Protein AF-A0A2D3W833-F1 (afdb_monomer)

Solvent-accessible surface area (backbone atoms only — not comparable to full-atom values): 10331 Å² total; per-residue (Å²): 135,88,52,70,69,60,51,52,54,51,50,50,56,58,28,48,51,38,40,52,50,18,51,51,25,44,50,53,26,51,38,37,75,73,70,52,72,66,101,41,85,48,64,26,55,68,25,21,42,53,36,14,52,44,25,59,68,60,24,27,62,49,51,54,57,66,45,46,65,58,54,53,39,46,73,72,73,39,71,33,73,72,14,51,56,29,39,51,50,18,51,51,38,46,52,50,37,53,52,52,40,43,51,35,19,34,72,65,41,68,64,88,34,90,92,57,30,40,54,74,72,52,52,54,44,48,52,54,19,48,51,29,42,53,53,13,50,52,42,39,57,67,50,44,93,68,78,54,67,69,60,54,54,50,51,51,49,63,64,45,44,61,58,51,47,55,49,37,56,31,75,90,80,12,55,53,68,76,34,84,77,32,59,77,64,32,66,70,72,69,63,71,133

Mean predicted aligned error: 7.9 Å

Secondary structure (DSSP, 8-state):
---HHHHHHHHHHHHHHHHHHHHHHHHHHHHHHTT---S-STT-HHHHHHHHHHHHHHSHHHHHHHHHHHHHHHHTT---HHHHHHHHHHHHHHHHHHHHHHHHHHTT---S-TTS-S-TTHHHHHHHHHHHHHHHHHHHHTT-SS--HHHHHHHHHHHHHHHHHHHHT-TTT-GGGTGGGSTTTTTTT----

Sequence (193 aa):
MEKFSSFIQKAFAIGALFLVLGLAFGFEYSLNLLGYFLPSSTLSAVNARSVHVSLMLYGFVPLMLSFLPFVLMEKENVHSEKGLEKLKIYFTLWCIFLVFMTISLLLGVHRGLVFYDFAYELNFILAFSGVFYILALYDYIKAYKVIPLWIKVSLYLVIASPIALLVLMNPVIGQVEKTIQGPHGDNTLGMSF

pLDDT: mean 84.92, std 17.5, range [28.73, 98.25]

Structure (mmCIF, N/CA/C/O backbone):
data_AF-A0A2D3W833-F1
#
_entry.id   AF-A0A2D3W833-F1
#
loop_
_atom_site.group_PDB
_atom_site.id
_atom_site.type_symbol
_atom_site.label_atom_id
_atom_site.label_alt_id
_atom_site.label_comp_id
_atom_site.label_asym_id
_atom_site.label_entity_id
_atom_site.label_seq_id
_atom_site.pdbx_PDB_ins_code
_atom_site.Cartn_x
_atom_site.Cartn_y
_atom_site.Cartn_z
_atom_site.occupancy
_atom_site.B_iso_or_equiv
_atom_site.auth_seq_id
_atom_site.auth_comp_id
_atom_site.auth_asym_id
_atom_site.auth_atom_id
_atom_site.pdbx_PDB_model_num
ATOM 1 N N . MET A 1 1 ? 2.492 -9.413 24.525 1.00 51.97 1 MET A N 1
ATOM 2 C CA . MET A 1 1 ? 1.824 -8.675 23.433 1.00 51.97 1 MET A CA 1
ATOM 3 C C . MET A 1 1 ? 2.668 -7.486 23.013 1.00 51.97 1 MET A C 1
ATOM 5 O O . MET A 1 1 ? 3.178 -6.778 23.871 1.00 51.97 1 MET A O 1
ATOM 9 N N . GLU A 1 2 ? 2.850 -7.284 21.712 1.00 66.62 2 GLU A N 1
ATOM 10 C CA . GLU A 1 2 ? 3.555 -6.113 21.177 1.00 66.62 2 GLU A CA 1
ATOM 11 C C . GLU A 1 2 ? 2.640 -4.881 21.204 1.00 66.62 2 GLU A C 1
ATOM 13 O O . GLU A 1 2 ? 1.502 -4.953 20.742 1.00 66.62 2 GLU A O 1
ATOM 18 N N . LYS A 1 3 ? 3.149 -3.759 21.727 1.00 87.62 3 LYS A N 1
ATOM 19 C CA . LYS A 1 3 ? 2.426 -2.481 21.801 1.00 87.62 3 LYS A CA 1
ATOM 20 C C . LYS A 1 3 ? 2.257 -1.858 20.411 1.00 87.62 3 LYS A C 1
ATOM 22 O O . LYS A 1 3 ? 3.161 -1.964 19.581 1.00 87.62 3 LYS A O 1
ATOM 27 N N . PHE A 1 4 ? 1.153 -1.136 20.197 1.00 93.00 4 PHE A N 1
ATOM 28 C CA . PHE A 1 4 ? 0.857 -0.418 18.948 1.00 93.00 4 PHE A CA 1
ATOM 29 C C . PHE A 1 4 ? 2.033 0.449 18.463 1.00 93.00 4 PHE A C 1
ATOM 31 O O . PHE A 1 4 ? 2.414 0.386 17.298 1.00 93.00 4 PHE A O 1
ATOM 38 N N . SER A 1 5 ? 2.682 1.186 19.370 1.00 92.62 5 SER A N 1
ATOM 39 C CA . SER A 1 5 ? 3.833 2.037 19.038 1.00 92.62 5 SER A CA 1
ATOM 40 C C . SER A 1 5 ? 5.015 1.264 18.444 1.00 92.62 5 SER A C 1
ATOM 42 O O . SER A 1 5 ? 5.633 1.729 17.490 1.00 92.62 5 SER A O 1
ATOM 44 N N . SER A 1 6 ? 5.305 0.068 18.963 1.00 94.50 6 SER A N 1
ATOM 45 C CA . SER A 1 6 ? 6.376 -0.786 18.438 1.00 94.50 6 SER A CA 1
ATOM 46 C C . SER A 1 6 ? 6.031 -1.317 17.048 1.00 94.50 6 SER A C 1
ATOM 48 O O . SER A 1 6 ? 6.892 -1.322 16.168 1.00 94.50 6 SER A O 1
ATOM 50 N N . PHE A 1 7 ? 4.765 -1.684 16.825 1.00 96.38 7 PHE A N 1
ATOM 51 C CA . PHE A 1 7 ? 4.284 -2.088 15.506 1.00 96.38 7 PHE A CA 1
ATOM 52 C C . PHE A 1 7 ? 4.433 -0.956 14.479 1.00 96.38 7 PHE A C 1
ATOM 54 O O . PHE A 1 7 ? 5.021 -1.178 13.424 1.00 96.38 7 PHE A O 1
ATOM 61 N N . ILE A 1 8 ? 3.986 0.262 14.801 1.00 96.19 8 ILE A N 1
ATOM 62 C CA . ILE A 1 8 ? 4.100 1.412 13.891 1.00 96.19 8 ILE A CA 1
ATOM 63 C C . ILE A 1 8 ? 5.560 1.750 13.583 1.00 96.19 8 ILE A C 1
ATOM 65 O O . ILE A 1 8 ? 5.889 1.986 12.425 1.00 96.19 8 ILE A O 1
ATOM 69 N N . GLN A 1 9 ? 6.456 1.722 14.575 1.00 95.88 9 GLN A N 1
ATOM 70 C CA . GLN A 1 9 ? 7.886 1.958 14.337 1.00 95.88 9 GLN A CA 1
ATOM 71 C C . GLN A 1 9 ? 8.485 0.941 13.358 1.00 95.88 9 GLN A C 1
ATOM 73 O O . GLN A 1 9 ? 9.209 1.322 12.436 1.00 95.88 9 GLN A O 1
ATOM 78 N N . LYS A 1 10 ? 8.152 -0.345 13.513 1.00 96.12 10 LYS A N 1
ATOM 79 C CA . LYS A 1 10 ? 8.584 -1.393 12.576 1.00 96.12 10 LYS A CA 1
ATOM 80 C C . LYS A 1 10 ? 7.981 -1.197 11.189 1.00 96.12 10 LYS A C 1
ATOM 82 O O . LYS A 1 10 ? 8.702 -1.288 10.199 1.00 96.12 10 LYS A O 1
ATOM 87 N N . ALA A 1 11 ? 6.684 -0.908 11.118 1.00 96.50 11 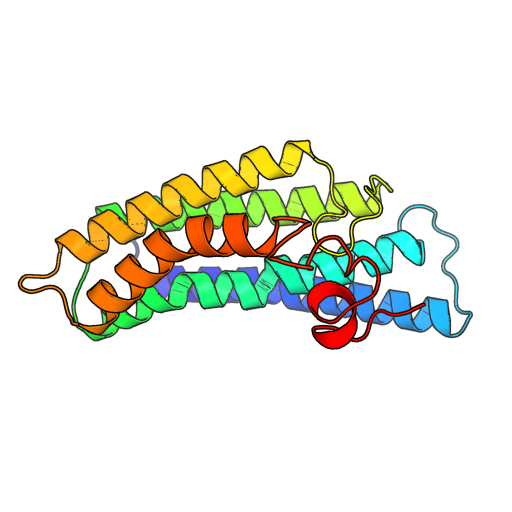ALA A N 1
ATOM 88 C CA . ALA A 1 11 ? 5.987 -0.688 9.858 1.00 96.50 11 ALA A CA 1
ATOM 89 C C . ALA A 1 11 ? 6.556 0.517 9.099 1.00 96.50 11 ALA A C 1
ATOM 91 O O . ALA A 1 11 ? 6.745 0.444 7.887 1.00 96.50 11 ALA A O 1
ATOM 92 N N . PHE A 1 12 ? 6.907 1.587 9.814 1.00 96.56 12 PHE A N 1
ATOM 93 C CA . PHE A 1 12 ? 7.575 2.756 9.253 1.00 96.56 12 PHE A CA 1
ATOM 94 C C . PHE A 1 12 ? 8.964 2.407 8.712 1.00 96.56 12 PHE A C 1
ATOM 96 O O . PHE A 1 12 ? 9.276 2.758 7.577 1.00 96.56 12 PHE A O 1
ATOM 103 N N . ALA A 1 13 ? 9.782 1.682 9.484 1.00 96.94 13 ALA A N 1
ATOM 104 C CA . ALA A 1 13 ? 11.122 1.279 9.056 1.00 96.94 13 ALA A CA 1
ATOM 105 C C . ALA A 1 13 ? 11.086 0.401 7.793 1.00 96.94 13 ALA A C 1
ATOM 107 O O . ALA A 1 13 ? 11.815 0.658 6.838 1.00 96.94 13 ALA A O 1
ATOM 108 N N . ILE A 1 14 ? 10.197 -0.594 7.755 1.00 96.56 14 ILE A N 1
ATOM 109 C CA . ILE A 1 14 ? 9.999 -1.453 6.579 1.00 96.56 14 ILE A CA 1
ATOM 110 C C . ILE A 1 14 ? 9.443 -0.641 5.404 1.00 96.56 14 ILE A C 1
ATOM 112 O O . ILE A 1 14 ? 9.925 -0.766 4.282 1.00 96.56 14 ILE A O 1
ATOM 116 N N . GLY A 1 15 ? 8.459 0.226 5.649 1.00 95.81 15 GLY A N 1
ATOM 117 C CA . GLY A 1 15 ? 7.914 1.121 4.634 1.00 95.81 15 GLY A CA 1
ATOM 118 C C . GLY A 1 15 ? 8.993 2.009 4.009 1.00 95.81 15 GLY A C 1
ATOM 119 O O . GLY A 1 15 ? 9.008 2.193 2.794 1.00 95.81 15 GLY A O 1
ATOM 120 N N . ALA A 1 16 ? 9.910 2.540 4.820 1.00 97.44 16 ALA A N 1
ATOM 121 C CA . ALA A 1 16 ? 10.996 3.394 4.352 1.00 97.44 16 ALA A CA 1
ATOM 122 C C . ALA A 1 16 ? 11.940 2.653 3.391 1.00 97.44 16 ALA A C 1
ATOM 124 O O . ALA A 1 16 ? 12.448 3.266 2.454 1.00 97.44 16 ALA A O 1
ATOM 125 N N . LEU A 1 17 ? 12.117 1.335 3.544 1.00 97.50 17 LEU A N 1
ATOM 126 C CA . LEU A 1 17 ? 12.858 0.533 2.564 1.00 97.50 17 LEU A CA 1
ATOM 127 C C . LEU A 1 17 ? 12.184 0.573 1.188 1.00 97.50 17 LEU A C 1
ATOM 129 O O . LEU A 1 17 ? 12.865 0.774 0.187 1.00 97.50 17 LEU A O 1
ATOM 133 N N . PHE A 1 18 ? 10.854 0.460 1.125 1.00 97.62 18 PHE A N 1
ATOM 134 C CA . PHE A 1 18 ? 10.120 0.585 -0.139 1.00 97.62 18 PHE A CA 1
ATOM 135 C C . PHE A 1 18 ? 10.198 1.994 -0.734 1.00 97.62 18 PHE A C 1
ATOM 137 O O . PHE A 1 18 ? 10.225 2.126 -1.956 1.00 97.62 18 PHE A O 1
ATOM 144 N N . LEU A 1 19 ? 10.279 3.039 0.099 1.00 97.88 19 LEU A N 1
ATOM 145 C CA . LEU A 1 19 ? 10.539 4.400 -0.378 1.00 97.88 19 LEU A CA 1
ATOM 146 C C . LEU A 1 19 ? 11.915 4.495 -1.039 1.00 97.88 19 LEU A C 1
ATOM 148 O O . LEU A 1 19 ? 12.015 4.961 -2.169 1.00 97.88 19 LEU A O 1
ATOM 152 N N . VAL A 1 20 ? 12.962 4.025 -0.355 1.00 98.25 20 VAL A N 1
ATOM 153 C CA . VAL A 1 20 ? 14.335 4.037 -0.880 1.00 98.25 20 VAL A CA 1
ATOM 154 C C . VAL A 1 20 ? 14.430 3.227 -2.171 1.00 98.25 20 VAL A C 1
ATOM 156 O O . VAL A 1 20 ? 15.012 3.706 -3.140 1.00 98.25 20 VAL A O 1
ATOM 159 N N . LEU A 1 21 ? 13.811 2.044 -2.222 1.00 97.44 21 LEU A N 1
ATOM 160 C CA . LEU A 1 21 ? 13.740 1.235 -3.441 1.00 97.44 21 LEU A CA 1
ATOM 161 C C . LEU A 1 21 ? 13.026 1.983 -4.567 1.00 97.44 21 LEU A C 1
ATOM 163 O O . LEU A 1 21 ? 13.551 2.067 -5.674 1.00 97.44 21 LEU A O 1
ATOM 167 N N . GLY A 1 22 ? 11.864 2.572 -4.288 1.00 97.19 22 GLY A N 1
ATOM 168 C CA . GLY A 1 22 ? 11.126 3.351 -5.274 1.00 97.19 22 GLY A CA 1
ATOM 169 C C . GLY A 1 22 ? 11.953 4.516 -5.821 1.00 97.19 22 GLY A C 1
ATOM 170 O O . GLY A 1 22 ? 12.003 4.707 -7.034 1.00 97.19 22 GLY A O 1
ATOM 171 N N . LEU A 1 23 ? 12.661 5.252 -4.962 1.00 98.00 23 LEU A N 1
ATOM 172 C CA . LEU A 1 23 ? 13.564 6.329 -5.377 1.00 98.00 23 LEU A CA 1
ATOM 173 C C . LEU A 1 23 ? 14.750 5.814 -6.203 1.00 98.00 23 LEU A C 1
ATOM 175 O O . LEU A 1 23 ? 15.100 6.439 -7.200 1.00 98.00 23 LEU A O 1
ATOM 179 N N . ALA A 1 24 ? 15.330 4.668 -5.840 1.00 97.25 24 ALA A N 1
ATOM 180 C CA . ALA A 1 24 ? 16.418 4.054 -6.600 1.00 97.25 24 ALA A CA 1
ATOM 181 C C . ALA A 1 24 ? 15.987 3.696 -8.033 1.00 97.25 24 ALA A C 1
ATOM 183 O O . ALA A 1 24 ? 16.704 4.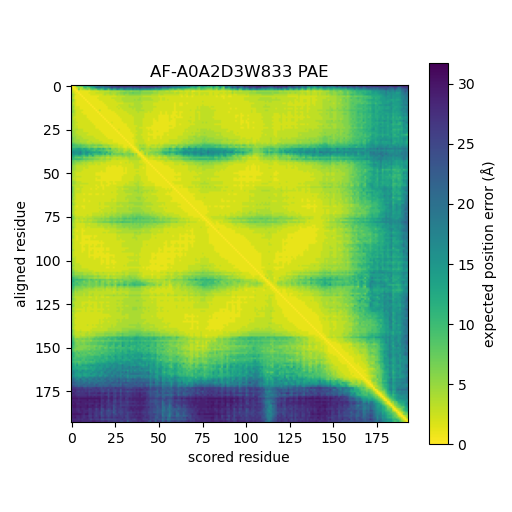004 -8.982 1.00 97.25 24 ALA A O 1
ATOM 184 N N . PHE A 1 25 ? 14.789 3.130 -8.213 1.00 96.62 25 PHE A N 1
ATOM 185 C CA . PHE A 1 25 ? 14.244 2.861 -9.549 1.00 96.62 25 PHE A CA 1
ATOM 186 C C . PHE A 1 25 ? 13.894 4.136 -10.325 1.00 96.62 25 PHE A C 1
ATOM 188 O O . PHE A 1 25 ? 14.057 4.175 -11.542 1.00 96.62 25 PHE A O 1
ATOM 195 N N . GLY A 1 26 ? 13.461 5.197 -9.637 1.00 95.88 26 GLY A N 1
ATOM 196 C CA . GLY A 1 26 ? 13.239 6.508 -10.257 1.00 95.88 26 GLY A CA 1
ATOM 197 C C . GLY A 1 26 ? 14.540 7.151 -10.740 1.00 95.88 26 GLY A C 1
ATOM 198 O O . GLY A 1 26 ? 14.591 7.722 -11.829 1.00 95.88 26 GLY A O 1
ATOM 199 N N . PHE A 1 27 ? 15.613 7.005 -9.962 1.00 96.19 27 PHE A N 1
ATOM 200 C CA . PHE A 1 27 ? 16.953 7.435 -10.350 1.00 96.19 27 PHE A CA 1
ATOM 201 C C . PHE A 1 27 ? 17.472 6.648 -11.558 1.00 96.19 27 PHE A C 1
ATOM 203 O O . PHE A 1 27 ? 17.900 7.256 -12.536 1.00 96.19 27 PHE A O 1
ATOM 210 N N . GLU A 1 28 ? 17.357 5.318 -11.537 1.00 94.88 28 GLU A N 1
ATOM 211 C CA . GLU A 1 28 ? 17.701 4.469 -12.682 1.00 94.88 28 GLU A CA 1
ATOM 212 C C . GLU A 1 28 ? 16.920 4.880 -13.936 1.00 94.88 28 GLU A C 1
ATOM 214 O O . GLU A 1 28 ? 17.501 5.096 -14.998 1.00 94.88 28 GLU A O 1
ATOM 219 N N . TYR A 1 29 ? 15.605 5.071 -13.823 1.00 94.62 29 TYR A N 1
ATOM 220 C CA . TYR A 1 29 ? 14.795 5.538 -14.945 1.00 94.62 29 TYR A CA 1
ATOM 221 C C . TYR A 1 29 ? 15.270 6.904 -15.469 1.00 94.62 29 TYR A C 1
ATOM 223 O O . TYR A 1 29 ? 15.354 7.107 -16.679 1.00 94.62 29 TYR A O 1
ATOM 231 N N . SER A 1 30 ? 15.670 7.811 -14.576 1.00 95.31 30 SER A N 1
ATOM 232 C CA . SER A 1 30 ? 16.220 9.120 -14.951 1.00 95.31 30 SER A CA 1
ATOM 233 C C . SER A 1 30 ? 17.544 9.004 -15.719 1.00 95.31 30 SER A C 1
ATOM 235 O O . SER A 1 30 ? 17.745 9.730 -16.690 1.00 95.31 30 SER A O 1
ATOM 237 N N . LEU A 1 31 ? 18.428 8.072 -15.345 1.00 94.88 31 LEU A N 1
ATOM 238 C CA . LEU A 1 31 ? 19.660 7.786 -16.095 1.00 94.88 31 LEU A CA 1
ATOM 239 C C . LEU A 1 31 ? 19.366 7.245 -17.500 1.00 94.88 31 LEU A C 1
ATOM 241 O O . LEU A 1 31 ? 19.973 7.706 -18.469 1.00 94.88 31 LEU A O 1
ATOM 245 N N . ASN A 1 32 ? 18.391 6.340 -17.616 1.00 92.19 32 ASN A N 1
ATOM 246 C CA . ASN A 1 32 ? 17.952 5.812 -18.908 1.00 92.19 32 ASN A CA 1
ATOM 247 C C . ASN A 1 32 ? 17.428 6.932 -19.827 1.00 92.19 32 ASN A C 1
ATOM 249 O O . ASN A 1 32 ? 17.744 6.948 -21.016 1.00 92.19 32 ASN A O 1
ATOM 253 N N . LEU A 1 33 ? 16.689 7.910 -19.286 1.00 91.50 33 LEU A N 1
ATOM 254 C CA . LEU A 1 33 ? 16.232 9.083 -20.049 1.00 91.50 33 LEU A CA 1
ATOM 255 C C . LEU A 1 33 ? 17.383 9.985 -20.525 1.00 91.50 33 LEU A C 1
ATOM 257 O O . LEU A 1 33 ? 17.262 10.633 -21.562 1.00 91.50 33 LEU A O 1
ATOM 261 N N . LEU A 1 34 ? 18.505 10.008 -19.803 1.00 94.88 34 LEU A N 1
ATOM 262 C CA . LEU A 1 34 ? 19.725 10.722 -20.197 1.00 94.88 34 LEU A CA 1
ATOM 263 C C . LEU A 1 34 ? 20.590 9.939 -21.203 1.00 94.88 34 LEU A C 1
ATOM 265 O O . LEU A 1 34 ? 21.649 10.421 -21.602 1.00 94.88 34 LEU A O 1
ATOM 269 N N . GLY A 1 35 ? 20.154 8.749 -21.624 1.00 91.75 35 GLY A N 1
ATOM 270 C CA . GLY A 1 35 ? 20.873 7.902 -22.576 1.00 91.75 35 GLY A CA 1
ATOM 271 C C . GLY A 1 35 ? 21.902 6.961 -21.942 1.00 91.75 35 GLY A C 1
ATOM 272 O O . GLY A 1 35 ? 22.650 6.305 -22.669 1.00 91.75 35 GLY A O 1
ATOM 273 N N . TYR A 1 36 ? 21.948 6.868 -20.609 1.00 90.38 36 TYR A N 1
ATOM 274 C CA . TYR A 1 36 ? 22.781 5.898 -19.899 1.00 90.38 36 TYR A CA 1
ATOM 275 C C . TYR A 1 36 ? 21.985 4.613 -19.663 1.00 90.38 36 TYR A C 1
ATOM 277 O O . TYR A 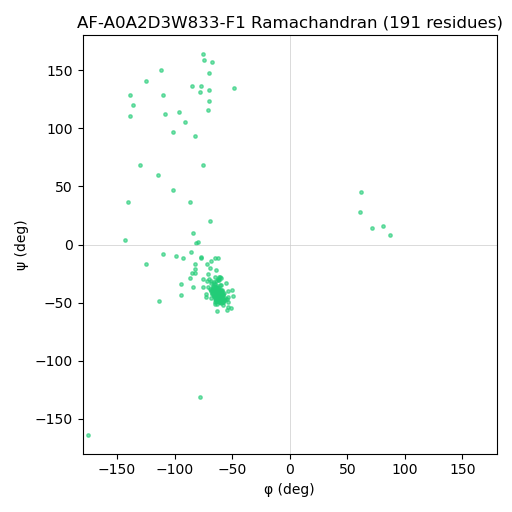1 36 ? 21.116 4.569 -18.797 1.00 90.38 36 TYR A O 1
ATOM 285 N N . PHE A 1 37 ? 22.300 3.565 -20.425 1.00 86.12 37 PHE A N 1
ATOM 286 C CA . PHE A 1 37 ? 21.611 2.277 -20.344 1.00 86.12 37 PHE A CA 1
ATOM 287 C C . PHE A 1 37 ? 22.512 1.210 -19.732 1.00 86.12 37 PHE A C 1
ATOM 289 O O . PHE A 1 37 ? 23.629 0.973 -20.202 1.00 86.12 37 PHE A O 1
ATOM 296 N N . LEU A 1 38 ? 22.002 0.512 -18.720 1.00 81.88 38 LEU A N 1
ATOM 297 C CA . LEU A 1 38 ? 22.599 -0.738 -18.271 1.00 81.88 38 LEU A CA 1
ATOM 298 C C . LEU A 1 38 ? 22.217 -1.858 -19.255 1.00 81.88 38 LEU A C 1
ATOM 300 O O . LEU A 1 38 ? 21.052 -1.953 -19.645 1.00 81.88 38 LEU A O 1
ATOM 304 N N . PRO A 1 39 ? 23.153 -2.736 -19.660 1.00 80.94 39 PRO A N 1
ATOM 305 C CA . PRO A 1 39 ? 22.857 -3.854 -20.553 1.00 80.94 39 PRO A CA 1
ATOM 306 C C . PRO A 1 39 ? 22.125 -4.972 -19.786 1.00 80.94 39 PRO A C 1
ATOM 308 O O . PRO A 1 39 ? 22.682 -6.036 -19.521 1.00 80.94 39 PRO A O 1
ATOM 311 N N . SER A 1 40 ? 20.880 -4.715 -19.379 1.00 84.25 40 SER A N 1
ATOM 312 C CA . SER A 1 40 ? 20.041 -5.621 -18.593 1.00 84.25 40 SER A CA 1
ATOM 313 C C . SER A 1 40 ? 18.605 -5.606 -19.105 1.00 84.25 40 SER A C 1
ATOM 315 O O . SER A 1 40 ? 17.986 -4.552 -19.224 1.00 84.25 40 SER A O 1
ATOM 317 N N . SER A 1 41 ? 18.048 -6.788 -19.371 1.00 83.38 41 SER A N 1
ATOM 318 C CA . SER A 1 41 ? 16.626 -6.936 -19.704 1.00 83.38 41 SER A CA 1
ATOM 319 C C . SER A 1 41 ? 15.722 -6.720 -18.486 1.00 83.38 41 SER A C 1
ATOM 321 O O . SER A 1 41 ? 14.614 -6.207 -18.624 1.00 83.38 41 SER A O 1
ATOM 323 N N . THR A 1 42 ? 16.208 -7.068 -17.292 1.00 89.88 42 THR A N 1
ATOM 324 C CA . THR A 1 42 ? 15.483 -6.918 -16.022 1.00 89.88 42 THR A CA 1
ATOM 325 C C . THR A 1 42 ? 15.393 -5.455 -15.596 1.00 89.88 42 THR A C 1
ATOM 327 O O . THR A 1 42 ? 14.338 -4.997 -15.163 1.00 89.88 42 THR A O 1
ATOM 330 N N . LEU A 1 43 ? 16.491 -4.708 -15.743 1.00 89.25 43 LEU A N 1
ATOM 331 C CA . LEU A 1 43 ? 16.594 -3.295 -15.369 1.00 89.25 43 LEU A CA 1
ATOM 332 C C . LEU A 1 43 ? 16.476 -2.390 -16.603 1.00 89.25 43 LEU A C 1
ATOM 334 O O . LEU A 1 43 ? 17.289 -1.503 -16.827 1.00 89.25 43 LEU A O 1
ATOM 338 N N . SER A 1 44 ? 15.475 -2.661 -17.439 1.00 91.75 44 SER A N 1
ATOM 339 C CA . SER A 1 44 ? 15.156 -1.808 -18.581 1.00 91.75 44 SER A CA 1
ATOM 340 C C . SER A 1 44 ? 14.459 -0.520 -18.129 1.00 91.75 44 SER A C 1
ATOM 342 O O . SER A 1 44 ? 13.827 -0.484 -17.070 1.00 91.75 44 SER A O 1
ATOM 344 N N . ALA A 1 45 ? 14.497 0.521 -18.965 1.00 91.44 45 ALA A N 1
ATOM 345 C CA . ALA A 1 45 ? 13.819 1.790 -18.692 1.00 91.44 45 ALA A CA 1
ATOM 346 C C . ALA A 1 45 ? 12.321 1.609 -18.375 1.00 91.44 45 ALA A C 1
ATOM 348 O O . ALA A 1 45 ? 11.796 2.238 -17.458 1.00 91.44 45 ALA A O 1
ATOM 349 N N . VAL A 1 46 ? 11.642 0.710 -19.099 1.00 91.62 46 VAL A N 1
ATOM 350 C CA . VAL A 1 46 ? 10.218 0.408 -18.889 1.00 91.62 46 VAL A CA 1
ATOM 351 C C . VAL A 1 46 ? 10.001 -0.231 -17.518 1.00 91.62 46 VAL A C 1
ATOM 353 O O . VAL A 1 46 ? 9.181 0.253 -16.743 1.00 91.62 46 VAL A O 1
ATOM 356 N N . ASN A 1 47 ? 10.781 -1.261 -17.175 1.00 94.56 47 ASN A N 1
ATOM 357 C CA . ASN A 1 47 ? 10.649 -1.943 -15.888 1.00 94.56 47 ASN A CA 1
ATOM 358 C C . ASN A 1 47 ? 10.973 -1.001 -14.721 1.00 94.56 47 ASN A C 1
ATOM 360 O O . ASN A 1 47 ? 10.229 -0.961 -13.742 1.00 94.56 47 ASN A O 1
ATOM 364 N N . ALA A 1 48 ? 12.047 -0.211 -14.832 1.00 94.56 48 ALA A N 1
ATOM 365 C CA . ALA A 1 48 ? 12.446 0.754 -13.811 1.00 94.56 48 ALA A CA 1
ATOM 366 C C . ALA A 1 48 ? 11.349 1.802 -13.570 1.00 94.56 48 ALA A C 1
ATOM 368 O O . ALA A 1 48 ? 10.976 2.049 -12.420 1.00 94.56 48 ALA A O 1
ATOM 369 N N . ARG A 1 49 ? 10.760 2.350 -14.644 1.00 93.56 49 ARG A N 1
ATOM 370 C CA . ARG A 1 49 ? 9.616 3.267 -14.553 1.00 93.56 49 ARG A CA 1
ATOM 371 C C . ARG A 1 49 ? 8.434 2.621 -13.839 1.00 93.56 49 ARG A C 1
ATOM 373 O O . ARG A 1 49 ? 7.901 3.209 -12.898 1.00 93.56 49 ARG A O 1
ATOM 380 N N . SER A 1 50 ? 8.016 1.436 -14.276 1.00 94.56 50 SER A N 1
ATOM 381 C CA . SER A 1 50 ? 6.822 0.787 -13.731 1.00 94.56 50 SER A CA 1
ATOM 382 C C . SER A 1 50 ? 7.001 0.413 -12.259 1.00 94.56 50 SER A C 1
ATOM 384 O O . SER A 1 50 ? 6.086 0.636 -11.461 1.00 94.56 50 SER A O 1
ATOM 386 N N . VAL A 1 51 ? 8.185 -0.0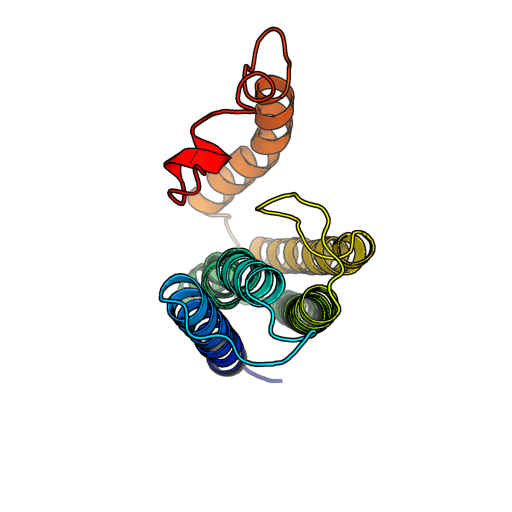71 -11.862 1.00 96.44 51 VAL A N 1
ATOM 387 C CA . VAL A 1 51 ? 8.512 -0.334 -10.450 1.00 96.44 51 VAL A CA 1
ATOM 388 C C . VAL A 1 51 ? 8.500 0.959 -9.634 1.00 96.44 51 VAL A C 1
ATOM 390 O O . VAL A 1 51 ? 7.864 0.997 -8.581 1.00 96.44 51 VAL A O 1
ATOM 393 N N . HIS A 1 52 ? 9.159 2.019 -10.115 1.00 95.44 52 HIS A N 1
ATOM 394 C CA . HIS A 1 52 ? 9.193 3.318 -9.440 1.00 95.44 52 HIS A CA 1
ATOM 395 C C . HIS A 1 52 ? 7.782 3.844 -9.156 1.00 95.44 52 HIS A C 1
ATOM 397 O O . HIS A 1 52 ? 7.430 4.084 -7.999 1.00 95.44 52 HIS A O 1
ATOM 403 N N . VAL A 1 53 ? 6.962 3.975 -10.202 1.00 93.38 53 VAL A N 1
ATOM 404 C CA . VAL A 1 53 ? 5.604 4.527 -10.106 1.00 93.38 53 VAL A CA 1
ATOM 405 C C . VAL A 1 53 ? 4.738 3.670 -9.184 1.00 93.38 53 VAL A C 1
ATOM 407 O O . VAL A 1 53 ? 4.071 4.199 -8.294 1.00 93.38 53 VAL A O 1
ATOM 410 N N . SER A 1 54 ? 4.808 2.345 -9.316 1.00 94.31 54 SER A N 1
ATOM 411 C CA . SER A 1 54 ? 4.033 1.436 -8.468 1.00 94.31 54 SER A CA 1
ATOM 412 C C . SER A 1 54 ? 4.459 1.515 -6.995 1.00 94.31 54 SER A C 1
ATOM 414 O O . SER A 1 54 ? 3.609 1.530 -6.106 1.00 94.31 54 SER A O 1
ATOM 416 N N . LEU A 1 55 ? 5.755 1.643 -6.696 1.00 96.31 55 LEU A N 1
ATOM 417 C CA . LEU A 1 55 ? 6.229 1.828 -5.319 1.00 96.31 55 LEU A CA 1
ATOM 418 C C . LEU A 1 55 ? 5.877 3.208 -4.745 1.00 96.31 55 LEU A C 1
ATOM 420 O O . LEU A 1 55 ? 5.654 3.308 -3.539 1.00 96.31 55 LEU A O 1
ATOM 424 N N . MET A 1 56 ? 5.765 4.257 -5.562 1.00 93.94 56 MET A N 1
ATOM 425 C CA . MET A 1 56 ? 5.237 5.547 -5.094 1.00 93.94 56 MET A CA 1
ATOM 426 C C . MET A 1 56 ? 3.736 5.462 -4.774 1.00 93.94 56 MET A C 1
ATOM 428 O O . MET A 1 56 ? 3.284 6.030 -3.779 1.00 93.94 56 MET A O 1
ATOM 432 N N . LEU A 1 57 ? 2.979 4.716 -5.583 1.00 90.69 57 LEU A N 1
ATOM 433 C CA . LEU A 1 57 ? 1.519 4.607 -5.493 1.00 90.69 57 LEU A CA 1
ATOM 434 C C . LEU A 1 57 ? 0.995 3.579 -4.494 1.00 90.69 57 LEU A C 1
ATOM 436 O O . LEU A 1 57 ? -0.137 3.718 -4.039 1.00 90.69 57 LEU A O 1
ATOM 440 N N . TYR A 1 58 ? 1.782 2.558 -4.159 1.00 93.06 58 TYR A N 1
ATOM 441 C CA . TYR A 1 58 ? 1.377 1.506 -3.220 1.00 93.06 58 TYR A CA 1
ATOM 442 C C . TYR A 1 58 ? 2.352 1.325 -2.057 1.00 93.06 58 TYR A C 1
ATOM 444 O O . TYR A 1 58 ? 1.996 0.704 -1.057 1.00 93.06 58 TYR A O 1
ATOM 452 N N . GLY A 1 59 ? 3.579 1.837 -2.169 1.00 94.81 59 GLY A N 1
ATOM 453 C CA . GLY A 1 59 ? 4.616 1.686 -1.156 1.00 94.81 59 GLY A CA 1
ATOM 454 C C . GLY A 1 59 ? 4.420 2.631 0.025 1.00 94.81 59 GLY A C 1
ATOM 455 O O . GLY A 1 59 ? 3.348 2.711 0.619 1.00 94.81 59 GLY A O 1
ATOM 456 N N . PHE A 1 60 ? 5.484 3.333 0.407 1.00 95.12 60 PHE A N 1
ATOM 457 C CA . PHE A 1 60 ? 5.564 4.023 1.694 1.00 95.12 60 PHE A CA 1
ATOM 458 C C . PHE A 1 60 ? 4.399 4.974 1.986 1.00 95.12 60 PHE A C 1
ATOM 460 O O . PHE A 1 60 ? 3.766 4.843 3.029 1.00 95.12 60 PHE A O 1
ATOM 467 N N . VAL A 1 61 ? 4.108 5.923 1.092 1.00 91.38 61 VAL A N 1
ATOM 468 C CA . VAL A 1 61 ? 3.139 6.995 1.371 1.00 91.38 61 VAL A CA 1
ATOM 469 C C . VAL A 1 61 ? 1.721 6.442 1.600 1.00 91.38 61 VAL A C 1
ATOM 471 O O . VAL A 1 61 ? 1.188 6.658 2.691 1.00 91.38 61 VAL A O 1
ATOM 474 N N . PRO A 1 62 ? 1.112 5.686 0.666 1.00 92.19 62 PRO A N 1
ATOM 475 C CA . PRO A 1 62 ? -0.200 5.073 0.889 1.00 92.19 62 PRO A CA 1
ATOM 476 C C . PRO A 1 62 ? -0.222 4.124 2.087 1.00 92.19 62 PRO A C 1
ATOM 478 O O . PRO A 1 62 ? -1.176 4.140 2.867 1.00 92.19 62 PRO A O 1
ATOM 481 N N . LEU A 1 63 ? 0.838 3.332 2.279 1.00 94.12 63 LEU A N 1
ATOM 482 C CA . LEU A 1 63 ? 0.921 2.411 3.407 1.00 94.12 63 LEU A CA 1
ATOM 483 C C . LEU A 1 63 ? 0.916 3.163 4.744 1.00 94.12 63 LEU A C 1
ATOM 485 O O . LEU A 1 63 ? 0.177 2.787 5.651 1.00 94.12 63 LEU A O 1
ATOM 489 N N . MET A 1 64 ? 1.663 4.262 4.867 1.00 95.00 64 MET A N 1
ATOM 490 C CA . MET A 1 64 ? 1.652 5.092 6.078 1.00 95.00 64 MET A CA 1
ATOM 491 C C . MET A 1 64 ? 0.314 5.809 6.270 1.00 95.00 64 MET A C 1
ATOM 493 O O . MET A 1 64 ? -0.209 5.836 7.386 1.00 95.00 64 MET A O 1
ATOM 497 N N . LEU A 1 65 ? -0.278 6.337 5.195 1.00 92.62 65 LEU A N 1
ATOM 498 C CA . LEU A 1 65 ? -1.606 6.955 5.248 1.00 92.62 65 LEU A CA 1
ATOM 499 C C . LEU A 1 65 ? -2.674 5.965 5.717 1.00 92.62 65 LEU A C 1
ATOM 501 O O . LEU A 1 65 ? -3.560 6.344 6.481 1.00 92.62 65 LEU A O 1
ATOM 505 N N . SER A 1 66 ? -2.556 4.689 5.348 1.00 93.69 66 SER A N 1
ATOM 506 C CA . SER A 1 66 ? -3.484 3.655 5.808 1.00 93.69 66 SER A CA 1
ATOM 507 C C . SER A 1 66 ? -3.469 3.473 7.333 1.00 93.69 66 SER A C 1
ATOM 509 O O . SER A 1 66 ? -4.501 3.145 7.919 1.00 93.69 66 SER A O 1
ATOM 511 N N . PHE A 1 67 ? -2.345 3.755 8.005 1.00 95.62 67 PHE A N 1
ATOM 512 C CA . PHE A 1 67 ? -2.239 3.672 9.465 1.00 95.62 67 PHE A CA 1
ATOM 513 C C . PHE A 1 67 ? -2.765 4.902 10.201 1.00 95.62 67 PHE A C 1
ATOM 515 O O . PHE A 1 67 ? -3.034 4.815 11.402 1.00 95.62 67 PHE A O 1
ATOM 522 N N . LEU A 1 68 ? -2.946 6.028 9.507 1.00 92.38 68 LEU A N 1
ATOM 523 C CA . LEU A 1 68 ? -3.344 7.294 10.118 1.00 92.38 68 LEU A CA 1
ATOM 524 C C . LEU A 1 68 ? -4.626 7.190 10.967 1.00 92.38 68 LEU A C 1
ATOM 526 O O . LEU A 1 68 ? -4.596 7.674 12.099 1.00 92.38 68 LEU A O 1
ATOM 530 N N . PRO A 1 69 ? -5.713 6.521 10.525 1.00 92.31 69 PRO A N 1
ATOM 531 C CA . PRO A 1 69 ? -6.908 6.367 11.352 1.00 92.31 69 PRO A CA 1
ATOM 532 C C . PRO A 1 69 ? -6.611 5.677 12.685 1.00 92.31 69 PRO A C 1
ATOM 534 O O . PRO A 1 69 ? -7.081 6.122 13.725 1.00 92.31 69 PRO A O 1
ATOM 537 N N . PHE A 1 70 ? -5.788 4.628 12.684 1.00 94.75 70 PHE A N 1
ATOM 538 C CA . PHE A 1 70 ? -5.440 3.892 13.900 1.00 94.75 70 PHE A CA 1
ATOM 539 C C . PHE A 1 70 ? -4.578 4.721 14.844 1.00 94.75 70 PHE A C 1
ATOM 541 O O . PHE A 1 70 ? -4.815 4.719 16.046 1.00 94.75 70 PHE A O 1
ATOM 548 N N . VAL A 1 71 ? -3.628 5.489 14.304 1.00 94.31 71 VAL A N 1
ATOM 549 C CA . VAL A 1 71 ? -2.814 6.419 15.099 1.00 94.31 71 VAL A CA 1
ATOM 550 C C . VAL A 1 71 ? -3.690 7.488 15.762 1.00 94.31 71 VAL A C 1
ATOM 552 O O . VAL A 1 71 ? -3.471 7.822 16.927 1.00 94.31 71 VAL A O 1
ATOM 555 N N . LEU A 1 72 ? -4.696 8.009 15.052 1.00 92.31 72 LEU A N 1
ATOM 556 C CA . LEU A 1 72 ? -5.647 8.975 15.610 1.00 92.31 72 LEU A CA 1
ATOM 557 C C . LEU A 1 72 ? -6.502 8.357 16.724 1.00 92.31 72 LEU A C 1
ATOM 559 O O . LEU A 1 72 ? -6.642 8.968 17.781 1.00 92.31 72 LEU A O 1
ATOM 563 N N . MET A 1 73 ? -7.010 7.137 16.526 1.00 93.56 73 MET A N 1
ATOM 564 C CA . MET A 1 73 ? -7.791 6.419 17.544 1.00 93.56 73 MET A CA 1
ATOM 565 C C . MET A 1 73 ? -6.956 6.128 18.802 1.00 93.56 73 MET A C 1
ATOM 567 O O . MET A 1 73 ? -7.403 6.380 19.920 1.00 93.56 73 MET A O 1
ATOM 571 N N . GLU A 1 74 ? -5.702 5.702 18.638 1.00 92.75 74 GLU A N 1
ATOM 572 C CA . GLU A 1 74 ? -4.773 5.473 19.755 1.00 92.75 74 GLU A CA 1
ATOM 573 C C . GLU A 1 74 ? -4.444 6.768 20.510 1.00 92.75 74 GLU A C 1
ATOM 575 O O . GLU A 1 74 ? -4.386 6.771 21.739 1.00 92.75 74 GLU A O 1
ATOM 580 N N . LYS A 1 75 ? -4.303 7.899 19.803 1.00 91.88 75 LYS A N 1
ATOM 581 C CA . LYS A 1 75 ? -4.135 9.224 20.428 1.00 91.88 75 LYS A CA 1
ATOM 582 C C . LYS A 1 75 ? -5.344 9.615 21.292 1.00 91.88 75 LYS A C 1
ATOM 584 O O . LYS A 1 75 ? -5.178 10.314 22.289 1.00 91.88 75 LYS A O 1
ATOM 589 N N . GLU A 1 76 ? -6.541 9.155 20.936 1.00 91.12 76 GLU A N 1
ATOM 590 C CA . GLU A 1 76 ? -7.777 9.332 21.710 1.00 91.12 76 GLU A CA 1
ATOM 591 C C . GLU A 1 76 ? -7.952 8.276 22.827 1.00 91.12 76 GLU A C 1
ATOM 593 O O . GLU A 1 76 ? -8.998 8.229 23.472 1.00 91.12 76 GLU A O 1
ATOM 598 N N . ASN A 1 77 ? -6.924 7.462 23.109 1.00 90.81 77 ASN A N 1
ATOM 599 C CA . ASN A 1 77 ? -6.944 6.335 24.054 1.00 90.81 77 ASN A CA 1
ATOM 600 C C . ASN A 1 77 ? -7.950 5.229 23.688 1.00 90.81 77 ASN A C 1
ATOM 602 O O . ASN A 1 77 ? -8.437 4.509 24.565 1.00 90.81 77 ASN A O 1
ATOM 606 N N . VAL A 1 78 ? -8.259 5.072 22.399 1.00 93.06 78 VAL A N 1
ATOM 607 C CA . VAL A 1 78 ? -9.062 3.957 21.892 1.00 93.06 78 VAL A CA 1
ATOM 608 C C . VAL A 1 78 ? -8.138 2.864 21.380 1.00 93.06 78 VAL A C 1
ATOM 610 O O . VAL A 1 78 ? -7.437 3.035 20.385 1.00 93.06 78 VAL A O 1
ATOM 613 N N . HIS A 1 79 ? -8.167 1.724 22.066 1.00 92.75 79 HIS A N 1
ATOM 614 C CA . HIS A 1 79 ? -7.321 0.576 21.768 1.00 92.75 79 HIS A CA 1
ATOM 615 C C . HIS A 1 79 ? -8.156 -0.685 21.546 1.00 92.75 79 HIS A C 1
ATOM 617 O O . HIS A 1 79 ? -9.119 -0.945 22.270 1.00 92.75 79 HIS A O 1
ATOM 623 N N . SER A 1 80 ? -7.754 -1.496 20.567 1.00 94.44 80 SER A N 1
ATOM 624 C CA . SER A 1 80 ? -8.356 -2.799 20.291 1.00 94.44 80 SER A CA 1
ATOM 625 C C . SER A 1 80 ? -7.275 -3.821 19.962 1.00 94.44 80 SER A C 1
ATOM 627 O O . SER A 1 80 ? -6.664 -3.771 18.896 1.00 94.44 80 SER A O 1
ATOM 629 N N . GLU A 1 81 ? -7.065 -4.785 20.859 1.00 94.06 81 GLU A N 1
ATOM 630 C CA . GLU A 1 81 ? -6.066 -5.847 20.677 1.00 94.06 81 GLU A CA 1
ATOM 631 C C . GLU A 1 81 ? -6.362 -6.690 19.427 1.00 94.06 81 GLU A C 1
ATOM 633 O O . GLU A 1 81 ? -5.490 -6.903 18.585 1.00 94.06 81 GLU A O 1
ATOM 638 N N . LYS A 1 82 ? -7.633 -7.078 19.250 1.00 95.44 82 LYS A N 1
ATOM 639 C CA . LYS A 1 82 ? -8.114 -7.808 18.064 1.00 95.44 82 LYS A CA 1
ATOM 640 C C . LYS A 1 82 ? -7.979 -6.985 16.786 1.00 95.44 82 LYS A C 1
ATOM 642 O O . LYS A 1 82 ? -7.689 -7.545 15.728 1.00 95.44 82 LYS A O 1
ATOM 647 N N . GLY A 1 83 ? -8.194 -5.672 16.878 1.00 96.25 83 GLY A N 1
ATOM 648 C CA . GLY A 1 83 ? -7.985 -4.754 15.764 1.00 96.25 83 GLY A CA 1
ATOM 649 C C . GLY A 1 83 ? -6.513 -4.692 15.361 1.00 96.25 83 GLY A C 1
ATOM 650 O O . GLY A 1 83 ? -6.194 -4.799 14.178 1.00 96.25 83 GLY A O 1
ATOM 651 N N . LEU A 1 84 ? -5.607 -4.601 16.338 1.00 96.75 84 LEU A N 1
ATOM 652 C CA . LEU A 1 84 ? -4.164 -4.570 16.105 1.00 96.75 84 LEU A CA 1
ATOM 653 C C . LEU A 1 84 ? -3.650 -5.874 15.475 1.00 96.75 84 LEU A C 1
ATOM 655 O O . LEU A 1 84 ? -2.817 -5.828 14.572 1.00 96.75 84 LEU A O 1
ATOM 659 N N . GLU A 1 85 ? -4.152 -7.037 15.892 1.00 96.88 85 GLU A N 1
ATOM 660 C CA . GLU A 1 85 ? -3.815 -8.319 15.254 1.00 96.88 85 GLU A CA 1
ATOM 661 C C . GLU A 1 85 ? -4.184 -8.336 13.767 1.00 96.88 85 GLU A C 1
ATOM 663 O O . GLU A 1 85 ? -3.361 -8.689 12.921 1.00 96.88 85 GLU A O 1
ATOM 668 N N . LYS A 1 86 ? -5.394 -7.885 13.423 1.00 97.56 86 LYS A N 1
ATOM 669 C CA . LYS A 1 86 ? -5.836 -7.802 12.024 1.00 97.56 86 LYS A CA 1
ATOM 670 C C . LYS A 1 86 ? -5.045 -6.767 11.229 1.00 97.56 86 LYS A C 1
ATOM 672 O O . LYS A 1 86 ? -4.694 -7.026 10.080 1.00 97.56 86 LYS A O 1
ATOM 677 N N . LEU A 1 87 ? -4.691 -5.642 11.850 1.00 97.56 87 LEU A N 1
ATOM 678 C CA . LEU A 1 87 ? -3.856 -4.616 11.227 1.00 97.56 87 LEU A CA 1
ATOM 679 C C . LEU A 1 87 ? -2.451 -5.140 10.889 1.00 97.56 87 LEU A C 1
ATOM 681 O O . LEU A 1 87 ? -1.897 -4.796 9.844 1.00 97.56 87 LEU A O 1
ATOM 685 N N . LYS A 1 88 ? -1.888 -6.021 11.725 1.00 97.75 88 LYS A N 1
ATOM 686 C CA . LYS A 1 88 ? -0.617 -6.703 11.432 1.00 97.75 88 LYS A CA 1
ATOM 687 C C . LYS A 1 88 ? -0.726 -7.651 10.244 1.00 97.75 88 L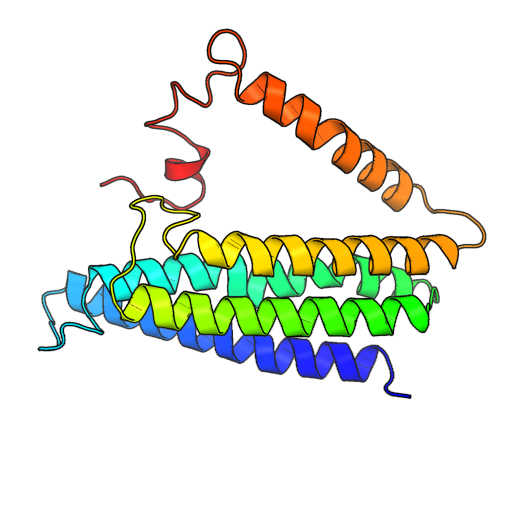YS A C 1
ATOM 689 O O . LYS A 1 88 ? 0.201 -7.709 9.435 1.00 97.75 88 LYS A O 1
ATOM 694 N N . ILE A 1 89 ? -1.844 -8.371 10.122 1.00 98.06 89 ILE A N 1
ATOM 695 C CA . ILE A 1 89 ? -2.099 -9.252 8.973 1.00 98.06 89 ILE A CA 1
ATOM 696 C C . ILE A 1 89 ? -2.212 -8.419 7.694 1.00 98.06 89 ILE A C 1
ATOM 698 O O . ILE A 1 89 ? -1.529 -8.725 6.719 1.00 98.06 89 ILE A O 1
ATOM 702 N N . TYR A 1 90 ? -2.987 -7.329 7.725 1.00 98.00 90 TYR A N 1
ATOM 703 C CA . TYR A 1 90 ? -3.065 -6.353 6.633 1.00 98.00 90 TYR A CA 1
ATOM 704 C C . TYR A 1 90 ? -1.670 -5.883 6.198 1.00 98.00 90 TYR A C 1
ATOM 706 O O . TYR A 1 90 ? -1.296 -6.035 5.037 1.00 98.00 90 TYR A O 1
ATOM 714 N N . PHE A 1 91 ? -0.864 -5.379 7.136 1.00 98.12 91 PHE A N 1
ATOM 715 C CA . PHE A 1 91 ? 0.478 -4.883 6.831 1.00 98.12 91 PHE A CA 1
ATOM 716 C C . PHE A 1 91 ? 1.364 -5.969 6.210 1.00 98.12 91 PHE A C 1
ATOM 718 O O . PHE A 1 91 ? 2.033 -5.725 5.210 1.00 98.12 91 PHE A O 1
ATOM 725 N N . THR A 1 92 ? 1.320 -7.185 6.758 1.00 98.25 92 THR A N 1
ATOM 726 C CA . THR A 1 92 ? 2.094 -8.322 6.243 1.00 98.25 92 THR A CA 1
ATOM 727 C C . THR A 1 92 ? 1.693 -8.662 4.808 1.00 98.25 92 THR A C 1
ATOM 729 O O . THR A 1 92 ? 2.559 -8.759 3.940 1.00 98.25 92 THR A O 1
ATOM 732 N N . LEU A 1 93 ? 0.391 -8.789 4.529 1.00 98.06 93 LEU A N 1
ATOM 733 C CA . LEU A 1 93 ? -0.116 -9.066 3.181 1.00 98.06 93 LEU A CA 1
ATOM 734 C C . LEU A 1 93 ? 0.219 -7.933 2.205 1.00 98.06 93 LEU A C 1
ATOM 736 O O . LEU A 1 93 ? 0.570 -8.199 1.059 1.00 98.06 93 LEU A O 1
ATOM 740 N N . TRP A 1 94 ? 0.167 -6.680 2.662 1.00 98.00 94 TRP A N 1
ATOM 741 C CA . TRP A 1 94 ? 0.548 -5.527 1.850 1.00 98.00 94 TRP A CA 1
ATOM 742 C C . TRP A 1 94 ? 2.042 -5.541 1.503 1.00 98.00 94 TRP A C 1
ATOM 744 O O . TRP A 1 94 ? 2.409 -5.332 0.351 1.00 98.00 94 TRP A O 1
ATOM 754 N N . CYS A 1 95 ? 2.921 -5.851 2.459 1.00 98.12 95 CYS A N 1
ATOM 755 C CA . CYS A 1 95 ? 4.351 -6.008 2.185 1.00 98.12 95 CYS A CA 1
ATOM 756 C C . CYS A 1 95 ? 4.634 -7.170 1.226 1.00 98.12 95 CYS A C 1
ATOM 758 O O . CYS A 1 95 ? 5.456 -7.018 0.324 1.00 98.12 95 CYS A O 1
ATOM 760 N N . ILE A 1 96 ? 3.936 -8.300 1.382 1.00 98.19 96 ILE A N 1
ATOM 761 C CA . ILE A 1 96 ? 4.006 -9.425 0.439 1.00 98.19 96 ILE A CA 1
ATOM 762 C C . ILE A 1 96 ? 3.616 -8.946 -0.963 1.00 98.19 96 ILE A C 1
ATOM 764 O O . ILE A 1 96 ? 4.373 -9.154 -1.910 1.00 98.19 96 ILE A O 1
ATOM 768 N N . PHE A 1 97 ? 2.488 -8.242 -1.087 1.00 97.94 97 PHE A N 1
ATOM 769 C CA . PHE A 1 97 ? 2.057 -7.636 -2.344 1.00 97.94 97 PHE A CA 1
ATOM 770 C C . PHE A 1 97 ? 3.149 -6.743 -2.953 1.00 97.94 97 PHE A C 1
ATOM 772 O O . PHE A 1 97 ? 3.494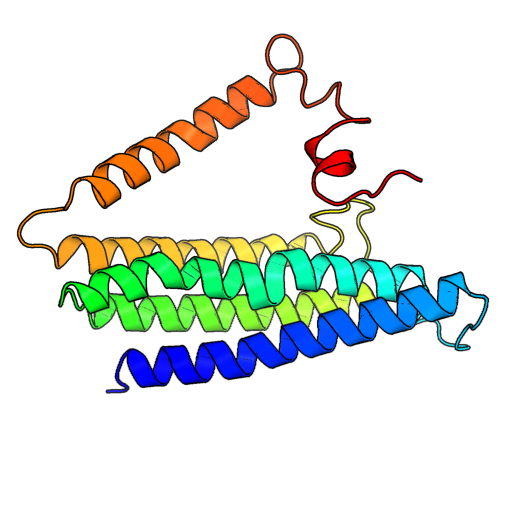 -6.942 -4.113 1.00 97.94 97 PHE A O 1
ATOM 779 N N . LEU A 1 98 ? 3.757 -5.829 -2.186 1.00 98.00 98 LEU A N 1
ATOM 780 C CA . LEU A 1 98 ? 4.801 -4.925 -2.691 1.00 98.00 98 LEU A CA 1
ATOM 781 C C . LEU A 1 98 ? 6.040 -5.663 -3.210 1.00 98.00 98 LEU A C 1
ATOM 783 O O . LEU A 1 98 ? 6.605 -5.275 -4.237 1.00 98.00 98 LEU A O 1
ATOM 787 N N . VAL A 1 99 ? 6.458 -6.732 -2.529 1.00 98.25 99 VAL A N 1
ATOM 788 C CA . VAL A 1 99 ? 7.587 -7.563 -2.968 1.00 98.25 99 VAL A CA 1
ATOM 789 C C . VAL A 1 99 ? 7.252 -8.264 -4.284 1.00 98.25 99 VAL A C 1
ATOM 791 O O . VAL A 1 99 ? 8.009 -8.145 -5.248 1.00 98.25 99 VAL A O 1
ATOM 794 N N . PHE A 1 100 ? 6.107 -8.947 -4.362 1.00 98.00 100 PHE A N 1
ATOM 795 C CA . PHE A 1 100 ? 5.710 -9.660 -5.578 1.00 98.00 100 PHE A CA 1
ATOM 796 C C . PHE A 1 100 ? 5.421 -8.718 -6.748 1.00 98.00 100 PHE A C 1
ATOM 798 O O . PHE A 1 100 ? 5.787 -9.028 -7.878 1.00 98.00 100 PHE A O 1
ATOM 805 N N . MET A 1 101 ? 4.835 -7.552 -6.482 1.00 97.31 101 MET A N 1
ATOM 806 C CA . MET A 1 101 ? 4.639 -6.484 -7.461 1.00 97.31 101 MET A CA 1
ATOM 807 C C . MET A 1 101 ? 5.977 -6.034 -8.050 1.00 97.31 101 MET A C 1
ATOM 809 O O . MET A 1 101 ? 6.130 -5.996 -9.267 1.00 97.31 101 MET A O 1
ATOM 813 N N . THR A 1 102 ? 6.966 -5.761 -7.195 1.00 97.38 102 THR A N 1
ATOM 814 C CA . THR A 1 102 ? 8.310 -5.356 -7.632 1.00 97.38 102 THR A CA 1
ATOM 815 C C . THR A 1 102 ? 8.956 -6.439 -8.496 1.00 97.38 102 THR A C 1
ATOM 817 O O . THR A 1 102 ? 9.438 -6.145 -9.586 1.00 97.38 102 THR A O 1
ATOM 820 N N . ILE A 1 103 ? 8.918 -7.703 -8.059 1.00 97.06 103 ILE A N 1
ATOM 821 C CA . ILE A 1 103 ? 9.481 -8.830 -8.820 1.00 97.06 103 ILE A CA 1
ATOM 822 C C . ILE A 1 103 ? 8.767 -8.994 -10.168 1.00 97.06 103 ILE A C 1
ATOM 824 O O . ILE A 1 103 ? 9.426 -9.102 -11.196 1.00 97.06 103 ILE A O 1
ATOM 828 N N . SER A 1 104 ? 7.433 -8.971 -10.182 1.00 96.12 104 SER A N 1
ATOM 829 C CA . SER A 1 104 ? 6.616 -9.096 -11.395 1.00 96.12 104 SER A CA 1
ATOM 830 C C . SER A 1 104 ? 6.997 -8.057 -12.450 1.00 96.12 104 SER A C 1
ATOM 832 O O . SER A 1 104 ? 7.182 -8.393 -13.618 1.00 96.12 104 SER A O 1
ATOM 834 N N . LEU A 1 105 ? 7.138 -6.799 -12.033 1.00 96.12 105 LEU A N 1
ATOM 835 C CA . LEU A 1 105 ? 7.476 -5.694 -12.927 1.00 96.12 105 LEU A CA 1
ATOM 836 C C . LEU A 1 105 ? 8.928 -5.774 -13.417 1.00 96.12 105 LEU A C 1
ATOM 838 O O . LEU A 1 105 ? 9.197 -5.497 -14.583 1.00 96.12 105 LEU A O 1
ATOM 842 N N . LEU A 1 106 ? 9.862 -6.217 -12.567 1.00 96.00 106 LEU A N 1
ATOM 843 C CA . LEU A 1 106 ? 11.249 -6.480 -12.971 1.00 96.00 106 LEU A CA 1
ATOM 844 C C . LEU A 1 106 ? 11.363 -7.614 -13.995 1.00 96.00 106 LEU A C 1
ATOM 846 O O . LEU A 1 106 ? 12.246 -7.580 -14.848 1.00 96.00 106 LEU A O 1
ATOM 850 N N . LEU A 1 107 ? 10.463 -8.596 -13.940 1.00 95.56 107 LEU A N 1
ATOM 851 C CA . LEU A 1 107 ? 10.363 -9.672 -14.929 1.00 95.56 107 LEU A CA 1
ATOM 852 C C . LEU A 1 107 ? 9.636 -9.249 -16.218 1.00 95.56 107 LEU A C 1
ATOM 854 O O . LEU A 1 107 ? 9.465 -10.072 -17.115 1.00 95.56 107 LEU A O 1
ATOM 858 N N . GLY A 1 108 ? 9.227 -7.983 -16.333 1.00 93.44 108 GLY A N 1
ATOM 859 C CA . GLY A 1 108 ? 8.596 -7.444 -17.536 1.00 93.44 108 GLY A CA 1
ATOM 860 C C . GLY A 1 108 ? 7.104 -7.758 -17.671 1.00 93.44 108 GLY A C 1
ATOM 861 O O . GLY A 1 108 ? 6.555 -7.626 -18.765 1.00 93.44 108 GLY A O 1
ATOM 862 N N . VAL A 1 109 ? 6.439 -8.191 -16.595 1.00 93.31 109 VAL A N 1
ATOM 863 C CA . VAL A 1 109 ? 4.990 -8.435 -16.608 1.00 93.31 109 VAL A CA 1
ATOM 864 C C . VAL A 1 109 ? 4.262 -7.110 -16.405 1.00 93.31 109 VAL A C 1
ATOM 866 O O . VAL A 1 109 ? 4.036 -6.691 -15.268 1.00 93.31 109 VAL A O 1
ATOM 869 N N . HIS A 1 110 ? 3.906 -6.486 -17.528 1.00 89.44 110 HIS A N 1
ATOM 870 C CA . HIS A 1 110 ? 3.227 -5.192 -17.600 1.00 89.44 110 HIS A CA 1
ATOM 871 C C . HIS A 1 110 ? 1.801 -5.329 -18.129 1.00 89.44 110 HIS A C 1
ATOM 873 O O . HIS A 1 110 ? 1.513 -6.196 -18.959 1.00 89.44 110 HIS A O 1
ATOM 879 N N . ARG A 1 111 ? 0.912 -4.434 -17.700 1.00 83.31 111 ARG A N 1
ATOM 880 C CA . ARG A 1 111 ? -0.475 -4.338 -18.192 1.00 83.31 111 ARG A CA 1
ATOM 881 C C . ARG A 1 111 ? -0.727 -3.090 -19.034 1.00 83.31 111 ARG A C 1
ATOM 883 O O . ARG A 1 111 ? -1.811 -2.962 -19.599 1.00 83.31 111 ARG A O 1
ATOM 890 N N . GLY A 1 112 ? 0.233 -2.169 -19.105 1.00 78.38 112 GLY A N 1
ATOM 891 C CA . GLY A 1 112 ? 0.093 -0.888 -19.800 1.00 78.38 112 GLY A CA 1
ATOM 892 C C . GLY A 1 112 ? -0.831 0.096 -19.077 1.00 78.38 112 GLY A C 1
ATOM 893 O O . GLY A 1 112 ? -1.257 1.087 -19.664 1.00 78.38 112 GLY A O 1
ATOM 894 N N . LEU A 1 113 ? -1.156 -0.166 -17.808 1.00 75.88 113 LEU A N 1
ATOM 895 C CA . LEU A 1 113 ? -2.030 0.671 -16.988 1.00 75.88 113 LEU A CA 1
ATOM 896 C C . LEU A 1 113 ? -1.185 1.385 -15.938 1.00 75.88 113 LEU A C 1
ATOM 898 O O . LEU A 1 113 ? -0.706 0.744 -15.013 1.00 75.88 113 LEU A O 1
ATOM 902 N N . VAL A 1 114 ? -1.051 2.711 -16.029 1.00 70.94 114 VAL A N 1
ATOM 903 C CA . VAL A 1 114 ? -0.144 3.508 -15.173 1.00 70.94 114 VAL A CA 1
ATOM 904 C C . VAL A 1 114 ? -0.302 3.217 -13.670 1.00 70.94 114 VAL A C 1
ATOM 906 O O . VAL A 1 114 ? 0.693 3.132 -12.958 1.00 70.94 114 VAL A O 1
ATOM 909 N N . PHE A 1 115 ? -1.535 3.018 -13.190 1.00 69.12 115 PHE A N 1
ATOM 910 C CA . PHE A 1 115 ? -1.827 2.742 -11.776 1.00 69.12 115 PHE A CA 1
ATOM 911 C C . PHE A 1 115 ? -1.886 1.249 -11.416 1.00 69.12 115 PHE A C 1
ATOM 913 O O . PHE A 1 115 ? -1.945 0.914 -10.237 1.00 69.12 115 PHE A O 1
ATOM 920 N N . TYR A 1 116 ? -1.911 0.348 -12.399 1.00 80.44 116 TYR A N 1
ATOM 921 C CA . TYR A 1 116 ? -2.170 -1.086 -12.204 1.00 80.44 116 TYR A CA 1
ATOM 922 C C . TYR A 1 116 ? -1.283 -1.948 -13.104 1.00 80.44 116 TYR A C 1
ATOM 924 O O . TYR A 1 116 ? -1.741 -2.957 -13.639 1.00 80.44 116 TYR A O 1
ATOM 932 N N . ASP A 1 117 ? -0.039 -1.521 -13.314 1.00 85.69 117 ASP A N 1
ATOM 933 C CA . ASP A 1 117 ? 0.826 -2.099 -14.344 1.00 85.69 117 ASP A CA 1
ATOM 934 C C . ASP A 1 117 ? 1.321 -3.509 -13.991 1.00 85.69 117 ASP A C 1
ATOM 936 O O . ASP A 1 117 ? 1.752 -4.259 -14.852 1.00 85.69 117 ASP A O 1
ATOM 940 N N . PHE A 1 118 ? 1.224 -3.897 -12.722 1.00 88.69 118 PHE A N 1
ATOM 941 C CA . PHE A 1 118 ? 1.641 -5.198 -12.208 1.00 88.69 118 PHE A CA 1
ATOM 942 C C . PHE A 1 118 ? 0.666 -6.335 -12.563 1.00 88.69 118 PHE A C 1
ATOM 944 O O . PHE A 1 118 ? -0.498 -6.100 -12.890 1.00 88.69 118 PHE A O 1
ATOM 951 N N . ALA A 1 119 ? 1.119 -7.588 -12.431 1.00 90.38 119 ALA A N 1
ATOM 952 C CA . ALA A 1 119 ? 0.329 -8.792 -12.712 1.00 90.38 119 ALA A CA 1
ATOM 953 C C . ALA A 1 119 ? -1.070 -8.779 -12.061 1.00 90.38 119 ALA A C 1
ATOM 955 O O . ALA A 1 119 ? -1.231 -8.446 -10.884 1.00 90.38 119 ALA A O 1
ATOM 956 N N . TYR A 1 120 ? -2.097 -9.163 -12.824 1.00 86.44 120 TYR A N 1
ATOM 957 C CA . TYR A 1 120 ? -3.497 -9.046 -12.404 1.00 86.44 120 TYR A CA 1
ATOM 958 C C . TYR A 1 120 ? -3.804 -9.850 -11.132 1.00 86.44 120 TYR A C 1
ATOM 960 O O . TYR A 1 120 ? -4.568 -9.397 -10.280 1.00 86.44 120 TYR A O 1
ATOM 968 N N . GLU A 1 121 ? -3.162 -11.000 -10.969 1.00 89.06 121 GLU A N 1
ATOM 969 C CA . GLU A 1 121 ? -3.304 -11.926 -9.848 1.00 89.06 121 GLU A CA 1
ATOM 970 C C . GLU A 1 121 ? -2.934 -11.271 -8.512 1.00 89.06 121 GLU A C 1
ATOM 972 O O . GLU A 1 121 ? -3.493 -11.613 -7.470 1.00 89.06 121 GLU A O 1
ATOM 977 N N . LEU A 1 122 ? -2.048 -10.270 -8.524 1.00 92.06 122 LEU A N 1
ATOM 978 C CA . LEU A 1 122 ? -1.647 -9.549 -7.316 1.00 92.06 122 LEU A CA 1
ATOM 979 C C . LEU A 1 122 ? -2.773 -8.683 -6.743 1.00 92.06 122 LEU A C 1
ATOM 981 O O . LEU A 1 122 ? -2.768 -8.405 -5.541 1.00 92.06 122 LEU A O 1
ATOM 985 N N . ASN A 1 123 ? -3.785 -8.338 -7.550 1.00 87.00 123 ASN A N 1
ATOM 986 C CA . ASN A 1 123 ? -4.995 -7.688 -7.042 1.00 87.00 123 ASN A CA 1
ATOM 987 C C . ASN A 1 123 ? -5.712 -8.561 -6.007 1.00 87.00 123 ASN A C 1
ATOM 989 O O . ASN A 1 123 ? -6.342 -8.017 -5.105 1.00 87.00 123 ASN A O 1
ATOM 993 N N . PHE A 1 124 ? -5.592 -9.892 -6.083 1.00 88.81 124 PHE A N 1
ATOM 994 C CA . PHE A 1 124 ? -6.165 -10.784 -5.076 1.00 88.81 124 PHE A CA 1
ATOM 995 C C . PHE A 1 124 ? -5.520 -10.570 -3.703 1.00 88.81 124 PHE A C 1
ATOM 997 O O . PHE A 1 124 ? -6.230 -10.409 -2.713 1.00 88.81 124 PHE A O 1
ATOM 1004 N N . ILE A 1 125 ? -4.184 -10.505 -3.638 1.00 92.81 125 ILE A N 1
ATOM 1005 C CA . ILE A 1 125 ? -3.452 -10.267 -2.382 1.00 92.81 125 ILE A CA 1
ATOM 1006 C C . ILE A 1 125 ? -3.801 -8.883 -1.830 1.00 92.81 125 ILE A C 1
ATOM 1008 O O . ILE A 1 125 ? -4.071 -8.744 -0.636 1.00 92.81 125 ILE A O 1
ATOM 1012 N N . LEU A 1 126 ? -3.840 -7.872 -2.701 1.00 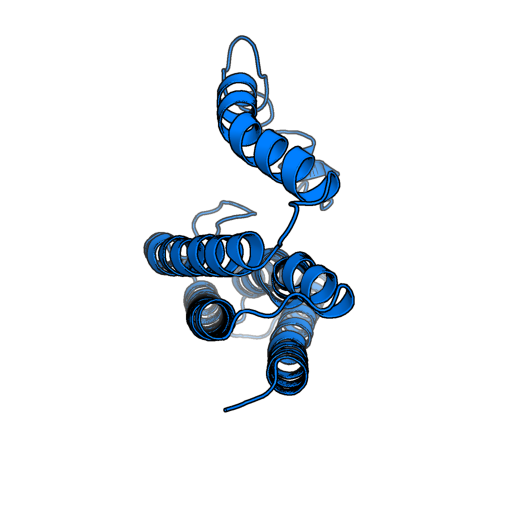89.31 126 LEU A N 1
ATOM 1013 C CA . LEU A 1 126 ? -4.184 -6.504 -2.324 1.00 89.31 126 LEU A CA 1
AT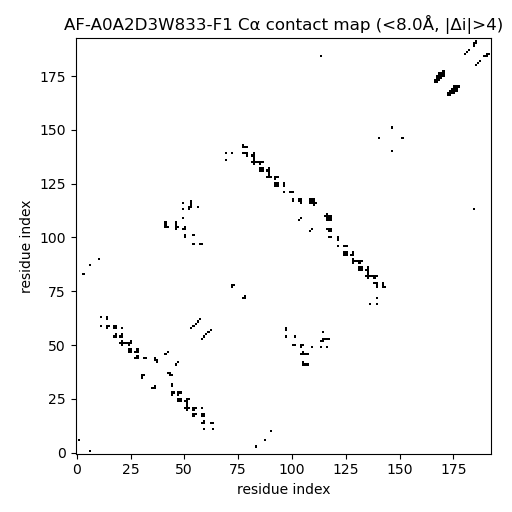OM 1014 C C . LEU A 1 126 ? -5.620 -6.403 -1.779 1.00 89.31 126 LEU A C 1
ATOM 1016 O O . LEU A 1 126 ? -5.835 -5.848 -0.701 1.00 89.31 126 LEU A O 1
ATOM 1020 N N . ALA A 1 127 ? -6.597 -6.994 -2.472 1.00 86.69 127 ALA A N 1
ATOM 1021 C CA . ALA A 1 127 ? -7.992 -7.024 -2.037 1.00 86.69 127 ALA A CA 1
ATOM 1022 C C . ALA A 1 127 ? -8.161 -7.802 -0.725 1.00 86.69 127 ALA A C 1
ATOM 1024 O O . ALA A 1 127 ? -8.847 -7.342 0.189 1.00 86.69 127 ALA A O 1
ATOM 1025 N N . PHE A 1 128 ? -7.495 -8.952 -0.598 1.00 91.12 128 PHE A N 1
ATOM 1026 C CA . PHE A 1 128 ? -7.533 -9.763 0.615 1.00 91.12 128 PHE A CA 1
ATOM 1027 C C . PHE A 1 128 ? -6.902 -9.036 1.808 1.00 91.12 128 PHE A C 1
ATOM 1029 O O . PHE A 1 128 ? -7.454 -9.061 2.907 1.00 91.12 128 PHE A O 1
ATOM 1036 N N . SER A 1 129 ? -5.808 -8.302 1.587 1.00 95.38 129 SER A N 1
ATOM 1037 C CA . SER A 1 129 ? -5.241 -7.383 2.578 1.00 95.38 129 SER A CA 1
ATOM 1038 C C . SER A 1 129 ? -6.275 -6.342 3.025 1.00 95.38 129 SER A C 1
ATOM 1040 O O . SER A 1 129 ? -6.518 -6.173 4.224 1.00 95.38 129 SER A O 1
ATOM 1042 N N . GLY A 1 130 ? -6.976 -5.720 2.071 1.00 89.94 130 GLY A N 1
ATOM 1043 C CA . GLY A 1 130 ? -8.053 -4.762 2.337 1.00 89.94 130 GLY A CA 1
ATOM 1044 C C . GLY A 1 130 ? -9.179 -5.307 3.228 1.00 89.94 130 GLY A C 1
ATOM 1045 O O . GLY A 1 130 ? -9.712 -4.570 4.058 1.00 89.94 130 GLY A O 1
ATOM 1046 N N . VAL A 1 131 ? -9.500 -6.603 3.152 1.00 92.19 131 VAL A N 1
ATOM 1047 C CA . VAL A 1 131 ? -10.473 -7.229 4.068 1.00 92.19 131 VAL A CA 1
ATOM 1048 C C . VAL A 1 131 ? -9.995 -7.135 5.519 1.00 92.19 131 VAL A C 1
ATOM 1050 O O . VAL A 1 131 ? -10.753 -6.707 6.391 1.00 92.19 131 VAL A O 1
ATOM 1053 N N . PHE A 1 132 ? -8.732 -7.467 5.797 1.00 96.12 132 PHE A N 1
ATOM 1054 C CA . PHE A 1 132 ? -8.175 -7.353 7.149 1.00 96.12 132 PHE A CA 1
ATOM 1055 C C . PHE A 1 132 ? -8.105 -5.907 7.634 1.00 96.12 132 PHE A C 1
ATOM 1057 O O . PHE A 1 132 ? -8.341 -5.662 8.816 1.00 96.12 132 PHE A O 1
ATOM 1064 N N . TYR A 1 133 ? -7.852 -4.956 6.734 1.00 95.69 133 TYR A N 1
ATOM 1065 C CA . TYR A 1 133 ? -7.906 -3.530 7.050 1.00 95.69 133 TYR A CA 1
ATOM 1066 C C . TYR A 1 133 ? -9.292 -3.101 7.544 1.00 95.69 133 TYR A C 1
ATOM 1068 O O . TYR A 1 133 ? -9.420 -2.493 8.608 1.00 95.69 133 TYR A O 1
ATOM 1076 N N . ILE A 1 134 ? -10.342 -3.466 6.801 1.00 92.44 134 ILE A N 1
ATOM 1077 C CA . ILE A 1 134 ? -11.732 -3.140 7.147 1.00 92.44 134 ILE A CA 1
ATOM 1078 C C . ILE A 1 134 ? -12.117 -3.789 8.478 1.00 92.44 134 ILE A C 1
ATOM 1080 O O . ILE A 1 134 ? -12.705 -3.136 9.341 1.00 92.44 134 ILE A O 1
ATOM 1084 N N . LEU A 1 135 ? -11.754 -5.059 8.677 1.00 94.44 135 LEU A N 1
ATOM 1085 C CA . LEU A 1 135 ? -12.022 -5.758 9.932 1.00 94.44 135 LEU A CA 1
ATOM 1086 C C . LEU A 1 135 ? -11.258 -5.137 11.115 1.00 94.44 135 LEU A C 1
ATOM 1088 O O . LEU A 1 135 ? -11.805 -5.054 12.214 1.00 94.44 135 LEU A O 1
ATOM 1092 N N . ALA A 1 136 ? -10.020 -4.677 10.905 1.00 96.12 136 ALA A N 1
ATOM 1093 C CA . ALA A 1 136 ? -9.251 -3.963 11.921 1.00 96.12 136 ALA A CA 1
ATOM 1094 C C . ALA A 1 136 ? -9.922 -2.635 12.296 1.00 96.12 136 ALA A C 1
ATOM 1096 O O . ALA A 1 136 ? -10.120 -2.365 13.481 1.00 96.12 136 ALA A O 1
ATOM 1097 N N . LEU A 1 137 ? -10.319 -1.831 11.303 1.00 94.38 137 LEU A N 1
ATOM 1098 C CA . LEU A 1 137 ? -11.061 -0.587 11.529 1.00 94.38 137 LEU A CA 1
ATOM 1099 C C . LEU A 1 137 ? -12.347 -0.841 12.312 1.00 94.38 137 LEU A C 1
ATOM 1101 O O . LEU A 1 137 ? -12.627 -0.136 13.277 1.00 94.38 137 LEU A O 1
ATOM 1105 N N . TYR A 1 138 ? -13.110 -1.862 11.928 1.00 93.88 138 TYR A N 1
ATOM 1106 C CA . TYR A 1 138 ? -14.350 -2.225 12.603 1.00 93.88 138 TYR A CA 1
ATOM 1107 C C . TYR A 1 138 ? -14.139 -2.531 14.093 1.00 93.88 138 TYR A C 1
ATOM 1109 O O . TYR A 1 138 ? -14.874 -2.018 14.941 1.00 93.88 138 TYR A O 1
ATOM 1117 N N . ASP A 1 139 ? -13.113 -3.316 14.422 1.00 95.44 139 ASP A N 1
ATOM 1118 C CA . ASP A 1 139 ? -12.791 -3.662 15.807 1.00 95.44 139 ASP A CA 1
ATOM 1119 C C . ASP A 1 139 ? -12.291 -2.469 16.629 1.00 95.44 139 ASP A C 1
ATOM 1121 O O . ASP A 1 139 ? -12.536 -2.419 17.835 1.00 95.44 139 ASP A O 1
ATOM 1125 N N . TYR A 1 140 ? -11.604 -1.511 16.003 1.00 94.81 140 TYR A N 1
ATOM 1126 C CA . TYR A 1 140 ? -11.207 -0.259 16.650 1.00 94.81 140 TYR A CA 1
ATOM 1127 C C . TYR A 1 140 ? -12.403 0.680 16.865 1.00 94.81 140 TYR A C 1
ATOM 1129 O O . TYR A 1 140 ? -12.587 1.207 17.960 1.00 94.81 140 TYR A O 1
ATOM 1137 N N . ILE A 1 141 ? -13.269 0.845 15.861 1.00 93.31 141 ILE A N 1
ATOM 1138 C CA . ILE A 1 141 ? -14.467 1.694 15.957 1.00 93.31 141 ILE A CA 1
ATOM 1139 C C . ILE A 1 141 ? -15.402 1.187 17.063 1.00 93.31 141 ILE A C 1
ATOM 1141 O O . ILE A 1 141 ? -15.965 1.984 17.812 1.00 93.31 141 ILE A O 1
ATOM 1145 N N . LYS A 1 142 ? -15.531 -0.135 17.220 1.00 93.88 142 LYS A N 1
ATOM 1146 C CA . LYS A 1 142 ? -16.314 -0.755 18.301 1.00 93.88 142 LYS A CA 1
ATOM 1147 C C . LYS A 1 142 ? -15.785 -0.482 19.708 1.00 93.88 142 LYS A C 1
ATOM 1149 O O . LYS A 1 142 ? -16.552 -0.610 20.659 1.00 93.88 142 LYS A O 1
ATOM 1154 N N . ALA A 1 143 ? -14.510 -0.131 19.855 1.00 93.75 143 ALA A N 1
ATOM 1155 C CA . ALA A 1 143 ? -13.930 0.199 21.152 1.00 93.75 143 ALA A CA 1
ATOM 1156 C C . ALA A 1 143 ? -14.323 1.611 21.635 1.00 93.75 143 ALA A C 1
ATOM 1158 O O . ALA A 1 143 ? -14.142 1.932 22.811 1.00 93.75 143 ALA A O 1
ATOM 1159 N N . TYR A 1 144 ? -14.913 2.450 20.773 1.00 92.25 144 TYR A N 1
ATOM 1160 C CA . TYR A 1 144 ? -15.467 3.735 21.192 1.00 92.25 144 TYR A CA 1
ATOM 1161 C C . TYR A 1 144 ? -16.723 3.561 22.048 1.00 92.25 144 TYR A C 1
ATOM 1163 O O . TYR A 1 144 ? -17.681 2.901 21.654 1.00 92.25 144 TYR A O 1
ATOM 1171 N N . LYS A 1 145 ? -16.778 4.283 23.173 1.00 89.31 145 LYS A N 1
ATOM 1172 C CA . LYS A 1 145 ? -18.030 4.469 23.931 1.00 89.31 145 LYS A CA 1
ATOM 1173 C C . LYS A 1 145 ? -19.048 5.290 23.137 1.00 89.31 145 LYS A C 1
ATOM 1175 O O . LYS A 1 145 ? -20.235 4.987 23.134 1.00 89.31 145 LYS A O 1
ATOM 1180 N N . VAL A 1 146 ? -18.568 6.342 22.475 1.00 90.69 146 VAL A N 1
ATOM 1181 C CA . VAL A 1 146 ? -19.347 7.219 21.598 1.00 90.69 146 VAL A CA 1
ATOM 1182 C C . VAL A 1 146 ? -18.511 7.476 20.355 1.00 90.69 146 VAL A C 1
ATOM 1184 O O . VAL A 1 146 ? -17.407 8.002 20.454 1.00 90.69 146 VAL A O 1
ATOM 1187 N N . ILE A 1 147 ? -19.031 7.096 19.189 1.00 89.75 147 ILE A N 1
ATOM 1188 C CA . ILE A 1 147 ? -18.305 7.243 17.925 1.00 89.75 147 ILE A CA 1
ATOM 1189 C C . ILE A 1 147 ? -18.205 8.741 17.568 1.00 89.75 147 ILE A C 1
ATOM 1191 O O . ILE A 1 147 ? -19.254 9.396 17.449 1.00 89.75 147 ILE A O 1
ATOM 1195 N N . PRO A 1 148 ? -16.992 9.290 17.368 1.00 89.50 148 PRO A N 1
ATOM 1196 C CA . PRO A 1 148 ? -16.781 10.695 17.039 1.00 89.50 148 PRO A CA 1
ATOM 1197 C C . PRO A 1 148 ? -17.311 11.047 15.644 1.00 89.50 148 PRO A C 1
ATOM 1199 O O . PRO A 1 148 ? -17.456 10.197 14.761 1.00 89.50 148 PRO A O 1
ATOM 1202 N N . LEU A 1 149 ? -17.597 12.336 15.435 1.00 89.25 149 LEU A N 1
ATOM 1203 C CA . LEU A 1 149 ? -18.196 12.832 14.194 1.00 89.25 149 LEU A CA 1
ATOM 1204 C C . LEU A 1 149 ? -17.329 12.533 12.965 1.00 89.25 149 LEU A C 1
ATOM 1206 O O . LEU A 1 149 ? -17.864 12.137 11.936 1.00 89.25 149 LEU A O 1
ATOM 1210 N N . TRP A 1 150 ? -16.005 12.667 13.075 1.00 86.25 150 TRP A N 1
ATOM 1211 C CA . TRP A 1 150 ? -15.094 12.440 11.951 1.00 86.25 150 TRP A CA 1
ATOM 1212 C C . TRP A 1 150 ? -15.145 10.991 11.441 1.00 86.25 150 TRP A C 1
ATOM 1214 O O . TRP A 1 150 ? -15.137 10.782 10.229 1.00 86.25 150 TRP A O 1
ATOM 1224 N N . ILE A 1 151 ? -15.292 9.999 12.333 1.00 87.38 151 ILE A N 1
ATOM 1225 C CA . ILE A 1 151 ? -15.475 8.589 11.946 1.00 87.38 151 ILE A CA 1
ATOM 1226 C C . ILE A 1 151 ? -16.808 8.418 11.226 1.00 87.38 151 ILE A C 1
ATOM 1228 O O . ILE A 1 151 ? -16.858 7.784 10.176 1.00 87.38 151 ILE A O 1
ATOM 1232 N N . LYS A 1 152 ? -17.886 9.021 11.745 1.00 86.75 152 LYS A N 1
ATOM 1233 C CA . LYS A 1 152 ? -19.209 8.962 11.103 1.00 86.75 152 LYS A CA 1
ATOM 1234 C C . LYS A 1 152 ? -19.173 9.559 9.697 1.00 86.75 152 LYS A C 1
ATOM 1236 O O . LYS A 1 152 ? -19.621 8.912 8.759 1.00 86.75 152 LYS A O 1
ATOM 1241 N N . VAL A 1 153 ? -18.608 10.758 9.546 1.00 86.12 153 VAL A N 1
ATOM 1242 C CA . VAL A 1 153 ? -18.462 11.434 8.246 1.00 86.12 153 VAL A CA 1
ATOM 1243 C C . VAL A 1 153 ? -17.619 10.591 7.290 1.00 86.12 153 VAL A C 1
ATOM 1245 O O . VAL A 1 153 ? -18.023 10.379 6.151 1.00 86.12 153 VAL A O 1
ATOM 1248 N N . SER A 1 154 ? -16.495 10.048 7.763 1.00 83.94 154 SER A N 1
ATOM 1249 C CA . SER A 1 154 ? -15.619 9.199 6.946 1.00 83.94 154 SER A CA 1
ATOM 1250 C C . SER A 1 154 ? -16.330 7.928 6.479 1.00 83.94 154 SER A C 1
ATOM 1252 O O . SER A 1 154 ? -16.238 7.577 5.308 1.00 83.94 154 SER A O 1
ATOM 1254 N N . LEU A 1 155 ? -17.095 7.268 7.355 1.00 82.88 155 LEU A N 1
ATOM 1255 C CA . LEU A 1 155 ? -17.901 6.097 6.994 1.00 82.88 155 LEU A CA 1
ATOM 1256 C C . LEU A 1 155 ? -18.952 6.433 5.931 1.00 82.88 155 LEU A C 1
ATOM 1258 O O . LEU A 1 155 ? -19.085 5.690 4.963 1.00 82.88 155 LEU A O 1
ATOM 1262 N N . TYR A 1 156 ? -19.662 7.557 6.070 1.00 84.81 156 TYR A N 1
ATOM 1263 C CA . TYR A 1 156 ? -20.621 7.999 5.053 1.00 84.81 156 TYR A CA 1
ATOM 1264 C C . TYR A 1 156 ? -19.948 8.254 3.704 1.00 84.81 156 TYR A C 1
ATOM 1266 O O . TYR A 1 156 ? -20.464 7.809 2.680 1.00 84.81 156 TYR A O 1
ATOM 1274 N N . LEU A 1 157 ? -18.787 8.915 3.694 1.00 80.69 157 LEU A N 1
ATOM 1275 C CA . LEU A 1 157 ? -18.019 9.150 2.470 1.00 80.69 157 LEU A CA 1
ATOM 1276 C C . LEU A 1 157 ? -17.549 7.840 1.827 1.00 80.69 157 LEU A C 1
ATOM 1278 O O . LEU A 1 157 ? -17.668 7.691 0.617 1.00 80.69 157 LEU A O 1
ATOM 1282 N N . VAL A 1 158 ? -17.072 6.876 2.619 1.00 76.88 158 VAL A N 1
ATOM 1283 C CA . VAL A 1 158 ? -16.645 5.552 2.129 1.00 76.88 158 VAL A CA 1
ATOM 1284 C C . VAL A 1 158 ? -17.816 4.741 1.569 1.00 76.88 158 VAL A C 1
ATOM 1286 O O . VAL A 1 158 ? -17.632 3.997 0.616 1.00 76.88 158 VAL A O 1
ATOM 1289 N N . ILE A 1 159 ? -19.021 4.876 2.124 1.00 79.19 159 ILE A N 1
ATOM 1290 C CA . ILE A 1 159 ? -20.222 4.209 1.593 1.00 79.19 159 ILE A CA 1
ATOM 1291 C C . ILE A 1 159 ? -20.725 4.908 0.324 1.00 79.19 159 ILE A C 1
ATOM 1293 O O . ILE A 1 159 ? -21.202 4.251 -0.599 1.00 79.19 159 ILE A O 1
ATOM 1297 N N . ALA A 1 160 ? -20.621 6.236 0.261 1.00 79.31 160 ALA A N 1
ATOM 1298 C CA . ALA A 1 160 ? -21.032 7.013 -0.901 1.00 79.31 160 ALA A CA 1
ATOM 1299 C C . ALA A 1 160 ? -20.040 6.895 -2.068 1.00 79.31 160 ALA A C 1
ATOM 1301 O O . ALA A 1 160 ? -20.453 6.993 -3.224 1.00 79.31 160 ALA A O 1
ATOM 1302 N N . SER A 1 161 ? -18.750 6.678 -1.792 1.00 72.81 161 SER A N 1
ATOM 1303 C CA . SER A 1 161 ? -17.702 6.728 -2.813 1.00 72.81 161 SER A CA 1
ATOM 1304 C C . SER A 1 161 ? -17.867 5.703 -3.939 1.00 72.81 161 SER A C 1
ATOM 1306 O O . SER A 1 161 ? -17.692 6.125 -5.076 1.00 72.81 161 SER A O 1
ATOM 1308 N N . PRO A 1 162 ? -18.288 4.435 -3.736 1.00 69.50 162 PRO A N 1
ATOM 1309 C CA . PRO A 1 162 ? -18.520 3.508 -4.842 1.00 69.50 162 PRO A CA 1
ATOM 1310 C C . PRO A 1 162 ? -19.693 3.947 -5.722 1.00 69.50 162 PRO A C 1
ATOM 1312 O O . PRO A 1 162 ? -19.630 3.807 -6.937 1.00 69.50 162 PRO A O 1
ATOM 1315 N N . ILE A 1 163 ? -20.744 4.527 -5.131 1.00 79.19 163 ILE A N 1
ATOM 1316 C CA . ILE A 1 163 ? -21.902 5.048 -5.874 1.00 79.19 163 ILE A CA 1
ATOM 1317 C C . ILE A 1 163 ? -21.479 6.267 -6.695 1.00 79.19 163 ILE A C 1
ATOM 1319 O O . ILE A 1 163 ? -21.785 6.350 -7.883 1.00 79.19 163 ILE A O 1
ATOM 1323 N N . ALA A 1 164 ? -20.730 7.186 -6.083 1.00 76.38 164 ALA A N 1
ATOM 1324 C CA . ALA A 1 164 ? -20.153 8.324 -6.782 1.00 76.38 164 ALA A CA 1
ATOM 1325 C C . ALA A 1 164 ? -19.230 7.859 -7.917 1.00 76.38 164 ALA A C 1
ATOM 1327 O O . ALA A 1 164 ? -19.326 8.383 -9.019 1.00 76.38 164 ALA A O 1
ATOM 1328 N N . LEU A 1 165 ? -18.402 6.835 -7.689 1.00 64.31 165 LEU A N 1
ATOM 1329 C CA . LEU A 1 165 ? -17.513 6.270 -8.702 1.00 64.31 165 LEU A CA 1
ATOM 1330 C C . LEU A 1 165 ? -18.302 5.664 -9.870 1.00 64.31 165 LEU A C 1
ATOM 1332 O O . LEU A 1 165 ? -17.972 5.936 -11.015 1.00 64.31 165 LEU A O 1
ATOM 1336 N N . LEU A 1 166 ? -19.382 4.922 -9.607 1.00 66.56 166 LEU A N 1
ATOM 1337 C CA . LEU A 1 166 ? -20.273 4.382 -10.645 1.00 66.56 166 LEU A CA 1
ATOM 1338 C C . LEU A 1 166 ? -20.938 5.485 -11.482 1.00 66.56 166 LEU A C 1
ATOM 1340 O O . LEU A 1 166 ? -21.057 5.351 -12.699 1.00 66.56 166 LEU A O 1
ATOM 1344 N N . VAL A 1 167 ? -21.349 6.587 -10.849 1.00 71.81 167 VAL A N 1
ATOM 1345 C CA . VAL A 1 167 ? -21.876 7.765 -11.558 1.00 71.81 167 VAL A CA 1
ATOM 1346 C C . VAL A 1 167 ? -20.777 8.439 -12.381 1.00 71.81 167 VAL A C 1
ATOM 1348 O O . VAL A 1 167 ? -21.013 8.805 -13.529 1.00 71.81 167 VAL A O 1
ATOM 1351 N N . LEU A 1 168 ? -19.572 8.569 -11.824 1.00 58.69 168 LEU A N 1
ATOM 1352 C CA . LEU A 1 168 ? -18.417 9.184 -12.480 1.00 58.69 168 LEU A CA 1
ATOM 1353 C C . LEU A 1 168 ? -17.837 8.324 -13.614 1.00 58.69 168 LEU A C 1
ATOM 1355 O O . LEU A 1 168 ? -17.247 8.882 -14.530 1.00 58.69 168 LEU A O 1
ATOM 1359 N N . MET A 1 169 ? -18.023 7.005 -13.586 1.00 53.03 169 MET A N 1
ATOM 1360 C CA . MET A 1 169 ? -17.642 6.083 -14.664 1.00 53.03 169 MET A CA 1
ATOM 1361 C C . MET A 1 169 ? -18.723 5.948 -15.748 1.00 53.03 169 MET A C 1
ATOM 1363 O O . MET A 1 169 ? -18.492 5.297 -16.758 1.00 53.03 169 MET A O 1
ATOM 1367 N N . ASN A 1 170 ? -19.908 6.544 -15.574 1.00 62.75 170 ASN A N 1
ATOM 1368 C CA . ASN A 1 170 ? -20.973 6.468 -16.571 1.00 62.75 170 ASN A CA 1
ATOM 1369 C C . ASN A 1 170 ? -20.617 7.310 -17.816 1.00 62.75 170 ASN A C 1
ATOM 1371 O O . ASN A 1 170 ? -20.638 8.534 -17.718 1.00 62.75 170 ASN A O 1
ATOM 1375 N N . PRO A 1 171 ? -20.437 6.730 -19.015 1.00 56.94 171 PRO A N 1
ATOM 1376 C CA . PRO A 1 171 ? -19.936 7.445 -20.198 1.00 56.94 171 PRO A CA 1
ATOM 1377 C C . PRO A 1 171 ? -20.857 8.563 -20.729 1.00 56.94 171 PRO A C 1
ATOM 1379 O O . PRO A 1 171 ? -20.439 9.360 -21.576 1.00 56.94 171 PRO A O 1
ATOM 1382 N N . VAL A 1 172 ? -22.105 8.639 -20.251 1.00 63.56 172 VAL A N 1
ATOM 1383 C CA . VAL A 1 172 ? -23.089 9.679 -20.595 1.00 63.56 172 VAL A CA 1
ATOM 1384 C C . VAL A 1 172 ? -23.085 10.830 -19.578 1.00 63.56 172 VAL A C 1
ATOM 1386 O O . VAL A 1 172 ? -23.302 11.976 -19.966 1.00 63.56 172 VAL A O 1
ATOM 1389 N N . ILE A 1 173 ? -22.828 10.543 -18.296 1.00 59.75 173 ILE A N 1
ATOM 1390 C CA . ILE A 1 173 ? -22.967 11.495 -17.173 1.00 59.75 173 ILE A CA 1
ATOM 1391 C C . ILE A 1 173 ? -21.604 11.832 -16.544 1.00 59.75 173 ILE A C 1
ATOM 1393 O O . ILE A 1 173 ? -21.279 12.999 -16.340 1.00 59.75 173 ILE A O 1
ATOM 1397 N N . GLY A 1 174 ? -20.800 10.813 -16.247 1.00 54.16 174 GLY A N 1
ATOM 1398 C CA . GLY A 1 174 ? -19.451 10.891 -15.708 1.00 54.16 174 GLY A CA 1
ATOM 1399 C C . GLY A 1 174 ? -18.421 10.660 -16.809 1.00 54.16 174 GLY A C 1
ATOM 1400 O O . GLY A 1 174 ? -18.097 9.540 -17.186 1.00 54.16 174 GLY A O 1
ATOM 1401 N N . GLN A 1 175 ? -17.895 11.736 -17.376 1.00 52.41 175 GLN A N 1
ATOM 1402 C CA . GLN A 1 175 ? -16.998 11.683 -18.535 1.00 52.41 175 GLN A CA 1
ATOM 1403 C C . GLN A 1 175 ? -15.604 11.077 -18.255 1.00 52.41 175 GLN A C 1
ATOM 1405 O O . GLN A 1 175 ? -14.689 11.296 -19.047 1.00 52.41 175 GLN A O 1
ATOM 1410 N N . VAL A 1 176 ? -15.395 10.299 -17.187 1.00 48.84 176 VAL A N 1
ATOM 1411 C CA . VAL A 1 176 ? -14.073 9.740 -16.840 1.00 48.84 176 VAL A CA 1
ATOM 1412 C C . VAL A 1 176 ? -13.553 8.790 -17.931 1.00 48.84 176 VAL A C 1
ATOM 1414 O O . VAL A 1 176 ? -12.360 8.763 -18.200 1.00 48.84 176 VAL A O 1
ATOM 1417 N N . GLU A 1 177 ? -14.423 8.107 -18.678 1.00 41.12 177 GLU A N 1
ATOM 1418 C CA . GLU A 1 177 ? -13.998 7.234 -19.790 1.00 41.12 177 GLU A CA 1
ATOM 1419 C C . GLU A 1 177 ? -13.721 7.984 -21.109 1.00 41.12 177 GLU A C 1
ATOM 1421 O O . GLU A 1 177 ? -12.947 7.511 -21.935 1.00 41.12 177 GLU A O 1
ATOM 1426 N N . LYS A 1 178 ? -14.266 9.198 -21.304 1.00 44.66 178 LYS A N 1
ATOM 1427 C CA . LYS A 1 178 ? -13.781 10.123 -22.357 1.00 44.66 178 LYS A CA 1
ATOM 1428 C C . LYS A 1 178 ? -12.476 10.815 -21.950 1.00 44.66 178 LYS A C 1
ATOM 1430 O O . LYS A 1 178 ? -11.799 11.409 -22.781 1.00 44.66 178 LYS A O 1
ATOM 1435 N N . THR A 1 179 ? -12.103 10.669 -20.682 1.00 44.53 179 THR A N 1
ATOM 1436 C CA . THR A 1 179 ? -10.849 11.111 -20.072 1.00 44.53 179 THR A CA 1
ATOM 1437 C C . THR A 1 179 ? -9.748 10.046 -20.230 1.00 44.53 179 THR A C 1
ATOM 1439 O O . THR A 1 179 ? -8.907 9.880 -19.355 1.00 44.53 179 THR A O 1
ATOM 1442 N N . ILE A 1 180 ? -9.694 9.332 -21.366 1.00 43.09 180 ILE A N 1
ATOM 1443 C CA . ILE A 1 180 ? -8.463 8.616 -21.782 1.00 43.09 180 ILE A CA 1
ATOM 1444 C C . ILE A 1 180 ? -7.313 9.632 -22.018 1.00 43.09 180 ILE A C 1
ATOM 1446 O O . ILE A 1 180 ? -6.147 9.258 -22.065 1.00 43.09 180 ILE A O 1
ATOM 1450 N N . GLN A 1 181 ? -7.638 10.933 -22.064 1.00 43.53 181 GLN A N 1
ATOM 1451 C CA . GLN A 1 181 ? -6.721 12.074 -21.999 1.00 43.53 181 GLN A CA 1
ATOM 1452 C C . GLN A 1 181 ? -7.173 13.103 -20.949 1.00 43.53 181 GLN A C 1
ATOM 1454 O O . GLN A 1 181 ? -7.628 14.194 -21.289 1.00 43.53 181 GLN A O 1
ATOM 1459 N N . GLY A 1 182 ? -7.115 12.790 -19.658 1.00 36.75 182 GLY A N 1
ATOM 1460 C CA . GLY A 1 182 ? -7.283 13.875 -18.696 1.00 36.75 182 GLY A CA 1
ATOM 1461 C C . GLY A 1 182 ? -7.099 13.514 -17.228 1.00 36.75 182 GLY A C 1
ATOM 1462 O O . GLY A 1 182 ? -6.484 12.496 -16.898 1.00 36.75 182 GLY A O 1
ATOM 1463 N N . PRO A 1 183 ? -7.559 14.385 -16.314 1.00 40.12 183 PRO A N 1
ATOM 1464 C CA . PRO A 1 183 ? -6.705 14.924 -15.257 1.00 40.12 183 PRO A CA 1
ATOM 1465 C C . PRO A 1 183 ? -6.260 13.928 -14.191 1.00 40.12 183 PRO A C 1
ATOM 1467 O O . PRO A 1 183 ? -5.380 14.249 -13.406 1.00 40.12 183 PRO A O 1
ATOM 1470 N N . HIS A 1 184 ? -6.865 12.747 -14.097 1.00 42.03 184 HIS A N 1
ATOM 1471 C CA . HIS A 1 184 ? -6.495 11.785 -13.060 1.00 42.03 184 HIS A CA 1
ATOM 1472 C C . HIS A 1 184 ? -5.332 10.873 -13.463 1.00 42.03 184 HIS A C 1
ATOM 1474 O O . HIS A 1 184 ? -4.541 10.507 -12.596 1.00 42.03 184 HIS A O 1
ATOM 1480 N N . GLY A 1 185 ? -5.155 10.586 -14.756 1.00 41.03 185 GLY A N 1
ATOM 1481 C CA . GLY A 1 185 ? -3.910 9.994 -15.264 1.00 41.03 185 GLY A CA 1
ATOM 1482 C C . GLY A 1 185 ? -2.842 11.047 -15.552 1.00 41.03 185 GLY A C 1
ATOM 1483 O O . GLY A 1 185 ? -1.668 10.824 -15.270 1.00 41.03 185 GLY A O 1
ATOM 1484 N N . ASP A 1 186 ? -3.281 12.206 -16.047 1.00 41.59 186 ASP A N 1
ATOM 1485 C CA . ASP A 1 186 ? -2.397 13.231 -16.602 1.00 41.59 186 ASP A CA 1
ATOM 1486 C C . ASP A 1 186 ? -2.000 14.315 -15.575 1.00 41.59 186 ASP A C 1
ATOM 1488 O O . ASP A 1 186 ? -0.826 14.620 -15.391 1.00 41.59 186 ASP A O 1
ATOM 1492 N N . ASN A 1 187 ? -2.946 14.816 -14.769 1.00 38.97 187 ASN A N 1
ATOM 1493 C CA . ASN A 1 187 ? -2.709 15.978 -13.894 1.00 38.97 187 ASN A CA 1
ATOM 1494 C C . ASN A 1 187 ? -2.405 15.620 -12.432 1.00 38.97 187 ASN A C 1
ATOM 1496 O O . ASN A 1 187 ? -2.014 16.504 -11.672 1.00 38.97 187 ASN A O 1
ATOM 1500 N N . THR A 1 188 ? -2.562 14.362 -12.007 1.00 40.12 188 THR A N 1
ATOM 1501 C CA . THR A 1 188 ? -2.172 13.959 -10.641 1.00 40.12 188 THR A CA 1
ATOM 1502 C C . THR A 1 188 ? -0.677 13.656 -10.528 1.00 40.12 188 THR A C 1
ATOM 1504 O O . THR A 1 188 ? -0.133 13.749 -9.432 1.00 40.12 188 THR A O 1
ATOM 1507 N N . LEU A 1 189 ? -0.013 13.296 -11.638 1.00 37.75 189 LEU A N 1
ATOM 1508 C CA . LEU A 1 189 ? 1.398 12.878 -11.664 1.00 37.75 189 LEU A CA 1
ATOM 1509 C C . LEU A 1 189 ? 2.199 13.348 -12.898 1.00 37.75 189 LEU A C 1
ATOM 1511 O O . LEU A 1 189 ? 3.368 12.989 -13.004 1.00 37.75 189 LEU A O 1
ATOM 1515 N N . GLY A 1 190 ? 1.623 14.143 -13.811 1.00 28.73 190 GLY A N 1
ATOM 1516 C CA . GLY A 1 190 ? 2.361 14.724 -14.941 1.00 28.73 190 GLY A CA 1
ATOM 1517 C C . GLY A 1 190 ? 2.943 13.676 -15.891 1.00 28.73 190 GLY A C 1
ATOM 1518 O O . GLY A 1 190 ? 4.114 13.754 -16.249 1.00 28.73 190 GLY A O 1
ATOM 1519 N N . MET A 1 191 ? 2.152 12.663 -16.249 1.00 35.03 191 MET A N 1
ATOM 1520 C CA . MET A 1 191 ? 2.582 11.572 -17.128 1.00 35.03 191 MET A CA 1
ATOM 1521 C C . MET A 1 191 ? 1.809 11.582 -18.451 1.00 35.03 191 MET A C 1
ATOM 1523 O O . MET A 1 191 ? 1.159 10.598 -18.804 1.00 35.03 191 MET A O 1
ATOM 1527 N N . SER A 1 192 ? 1.921 12.684 -19.191 1.00 34.22 192 SER A N 1
ATOM 1528 C CA . SER A 1 192 ? 1.692 12.729 -20.638 1.00 34.22 192 SER A CA 1
ATOM 1529 C C . SER A 1 192 ? 2.975 12.334 -21.380 1.00 34.22 192 SER A C 1
ATOM 1531 O O . SER A 1 192 ? 4.064 12.773 -21.005 1.00 34.22 192 SER A O 1
ATOM 1533 N N . PHE A 1 193 ? 2.832 11.504 -22.416 1.00 38.03 193 PHE A N 1
ATOM 1534 C CA . PHE A 1 193 ? 3.865 11.263 -23.431 1.00 38.03 193 PHE A CA 1
ATOM 1535 C C . PHE A 1 193 ? 4.153 12.523 -24.252 1.00 38.03 193 PHE A C 1
ATOM 1537 O O . PHE A 1 193 ? 3.200 13.309 -24.463 1.00 38.03 193 PHE A O 1
#

Organism: NCBI:txid366522

Radius of gyration: 19.16 Å; Cα contacts (8 Å, |Δi|>4): 183; chains: 1; bounding box: 46×28×48 Å

Nearest PDB structures (foldseek):
  3mk7-assembly3_G  TM=8.081E-01  e=1.790E-01  Stutzerimonas stutzeri
  8snh-assembly1_E  TM=8.180E-01  e=1.986E-01  Pseudomonas aeruginosa
  8ibu-assembly1_R  TM=2.883E-01  e=3.457E+00  Escherichia coli
 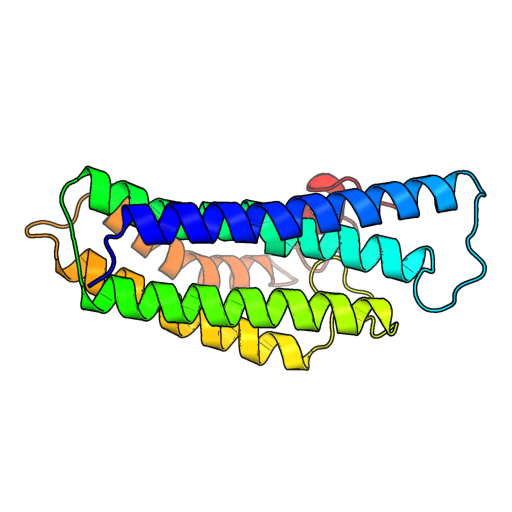 8xqt-assembly1_R  TM=2.986E-01  e=3.282E+00  Clostridium perfringens

Foldseek 3Di:
DDDPVVVLVVLLVLLVVLVVLLVVLVVLLVCVVVVNDDPDPLSDNQLSLLLNLQSVQLTNPVSNVLCVVVVVLVVVVQDFPLLVVLLVVLSVLSSVLNVQQSVQSSVVQADPDSHPGGDPVSVVSNVVSVVSSVVSVVRSQVSDPDRDPVVVVVVVCVVCVVVVVVQLPPVVRNVVVVPPPDDPVPVVPNDDD